Protein AF-A0A928X3G4-F1 (afdb_monomer_lite)

Organism: NCBI:txid1828722

Secondary structure (DSSP, 8-state):
----PPPP-----------PPPP---------------------S------PPSS-EEEEETTEEEEEEEETTTTEEEEEEE-SSSEEEEEEEESEEEEETTEEEEE-TT-EEEEE-SSSEEEEEEEEEEEETTEEEEEEE-TTSSSEEEEEE-SSSEEEEEEEESEEEEETTEEEEE-TT--EEE--

Sequence (188 aa):
MVISSLSKFIAASTAITVIVLPASATETIGEQLKPLVALQPVDNSNKSFWRQLPGSAIDVADGWVIGTGANPIGGGYNIYRWNGTSWQEMPGYAVRIGGTYNNPYVVNNENEIYWWDGFAWQQLPGTATDVADGWIIGTEANPIGGGYNIYRWNGTSWQETPGHAVHIGGNASNPYVVNNESEIYQAQ

Radius of gyration: 30.74 Å; chains: 1; bounding box: 71×30×95 Å

Foldseek 3Di:
DDDDDDDDDDDDDDDDDDDDDDDDDDDDDDDDPPPPPPPDPPDPDDDDDDDDDDFAAPEDEAQKGFHPDADPVQQAGWIWGHPPRDTDTDDGHADEWAAHSQWIWGAGNVQWIWIDPPPDTDTDDAGAQYDYAQKGFHPDADPVFFAGWIFGHPPRDTDTDPGHANYWYDHNQWIWGATPVRDIDIDD

pLDDT: mean 81.29, std 23.8, range [35.06, 98.75]

Structure (mmCIF, N/CA/C/O backbone):
data_AF-A0A928X3G4-F1
#
_entry.id   AF-A0A928X3G4-F1
#
loop_
_atom_site.group_PDB
_atom_site.id
_atom_site.type_symbol
_atom_site.label_atom_id
_atom_site.label_alt_id
_atom_site.label_comp_id
_atom_site.label_asym_id
_atom_site.label_entity_id
_atom_site.label_seq_id
_atom_site.pdbx_PDB_ins_code
_atom_site.Cartn_x
_atom_site.Cartn_y
_atom_site.Cartn_z
_atom_site.occupancy
_atom_site.B_iso_or_equiv
_atom_site.auth_seq_id
_atom_site.auth_comp_id
_atom_site.auth_asym_id
_atom_site.auth_atom_id
_atom_site.pdbx_PDB_model_num
ATOM 1 N N . MET A 1 1 ? 16.535 -16.029 -73.239 1.00 42.06 1 MET A N 1
ATOM 2 C CA . MET A 1 1 ? 17.118 -14.957 -72.405 1.00 42.06 1 MET A CA 1
ATOM 3 C C . MET A 1 1 ? 16.350 -13.681 -72.703 1.00 42.06 1 MET A C 1
ATOM 5 O O . MET A 1 1 ? 16.051 -13.446 -73.865 1.00 42.06 1 MET A O 1
ATOM 9 N N . VAL A 1 2 ? 16.067 -12.910 -71.653 1.00 35.06 2 VAL A N 1
ATOM 10 C CA . VAL A 1 2 ? 15.258 -11.677 -71.587 1.00 35.06 2 VAL A CA 1
ATOM 11 C C . VAL A 1 2 ? 13.741 -11.889 -71.461 1.00 35.06 2 VAL A C 1
ATOM 13 O O . VAL A 1 2 ? 13.134 -12.748 -72.089 1.00 35.06 2 VAL A O 1
ATOM 16 N N . ILE A 1 3 ? 13.206 -11.111 -70.526 1.00 38.28 3 ILE A N 1
ATOM 17 C CA . ILE A 1 3 ? 11.987 -11.192 -69.725 1.00 38.28 3 ILE A CA 1
ATOM 18 C C . ILE A 1 3 ? 11.197 -9.920 -70.057 1.00 38.28 3 ILE A C 1
ATOM 20 O O . ILE A 1 3 ? 11.827 -8.869 -70.166 1.00 38.28 3 ILE A O 1
ATOM 24 N N . SER A 1 4 ? 9.865 -9.947 -70.130 1.00 37.06 4 SER A N 1
ATOM 25 C CA . SER A 1 4 ? 9.069 -8.744 -69.840 1.00 37.06 4 SER A CA 1
ATOM 26 C C . SER A 1 4 ? 7.630 -9.085 -69.438 1.00 37.06 4 SER A C 1
ATOM 28 O O . SER A 1 4 ? 7.078 -10.126 -69.780 1.00 37.06 4 SER A O 1
ATOM 30 N N . SER A 1 5 ? 7.098 -8.220 -68.585 1.00 35.44 5 SER A N 1
ATOM 31 C CA . SER A 1 5 ? 6.056 -8.426 -67.582 1.00 35.44 5 SER A CA 1
ATOM 32 C C . SER A 1 5 ? 4.613 -8.309 -68.084 1.00 35.44 5 SER A C 1
ATOM 34 O O . SER A 1 5 ? 4.300 -7.393 -68.841 1.00 35.44 5 SER A O 1
ATOM 36 N N . LEU A 1 6 ? 3.715 -9.128 -67.527 1.00 35.88 6 LEU A N 1
ATOM 37 C CA . LEU A 1 6 ? 2.259 -8.953 -67.588 1.00 35.88 6 LEU A CA 1
ATOM 38 C C . LEU A 1 6 ? 1.750 -8.234 -66.328 1.00 35.88 6 LEU A C 1
ATOM 40 O O . LEU A 1 6 ? 1.910 -8.720 -65.207 1.00 35.88 6 LEU A O 1
ATOM 44 N N . SER A 1 7 ? 1.141 -7.067 -66.526 1.00 38.03 7 SER A N 1
ATOM 45 C CA . SER A 1 7 ? 0.453 -6.263 -65.516 1.00 38.03 7 SER A CA 1
ATOM 46 C C . SER A 1 7 ? -1.028 -6.655 -65.383 1.00 38.03 7 SER A C 1
ATOM 48 O O . SER A 1 7 ? -1.701 -7.019 -66.343 1.00 38.03 7 SER A O 1
ATOM 50 N N . LYS A 1 8 ? -1.498 -6.589 -64.133 1.00 36.78 8 LYS A N 1
ATOM 51 C CA . LYS A 1 8 ? -2.816 -6.968 -63.596 1.00 36.78 8 LYS A CA 1
ATOM 52 C C . LYS A 1 8 ? -4.007 -6.247 -64.250 1.00 36.78 8 LYS A C 1
ATOM 54 O O . LYS A 1 8 ? -3.984 -5.029 -64.371 1.00 36.78 8 LYS A O 1
ATOM 59 N N . PHE A 1 9 ? -5.108 -6.979 -64.438 1.00 36.16 9 PHE A N 1
ATOM 60 C CA . PHE A 1 9 ? -6.480 -6.464 -64.338 1.00 36.16 9 PHE A CA 1
ATOM 61 C C . PHE A 1 9 ? -7.272 -7.394 -63.406 1.00 36.16 9 PHE A C 1
ATOM 63 O O . PHE A 1 9 ? -7.440 -8.572 -63.704 1.00 36.16 9 PHE A O 1
ATOM 70 N N . ILE A 1 10 ? -7.717 -6.883 -62.254 1.00 36.09 10 ILE A N 1
ATOM 71 C CA . ILE A 1 10 ? -8.669 -7.568 -61.368 1.00 36.09 10 ILE A CA 1
ATOM 72 C C . ILE A 1 10 ? -10.038 -6.951 -61.648 1.00 36.09 10 ILE A C 1
ATOM 74 O O . ILE A 1 10 ? -10.228 -5.751 -61.458 1.00 36.09 10 ILE A O 1
ATOM 78 N N . ALA A 1 11 ? -10.971 -7.772 -62.123 1.00 35.12 11 ALA A N 1
ATOM 79 C CA . ALA A 1 11 ? -12.379 -7.429 -62.234 1.00 35.12 11 ALA A CA 1
ATOM 80 C C . ALA A 1 11 ? -13.046 -7.557 -60.856 1.00 35.12 11 ALA A C 1
ATOM 82 O O . ALA A 1 11 ? -12.888 -8.576 -60.187 1.00 35.12 11 ALA A O 1
ATOM 83 N N . ALA A 1 12 ? -13.824 -6.554 -60.454 1.00 37.41 12 ALA A N 1
ATOM 84 C CA . ALA A 1 12 ? -14.802 -6.679 -59.381 1.00 37.41 12 ALA A CA 1
ATOM 85 C C . ALA A 1 12 ? -16.172 -6.310 -59.959 1.00 37.41 12 ALA A C 1
ATOM 87 O O . ALA A 1 12 ? -16.433 -5.152 -60.275 1.00 37.41 12 ALA A O 1
ATOM 88 N N . SER A 1 13 ? -17.021 -7.319 -60.147 1.00 38.12 13 SER A N 1
ATOM 89 C CA . SER A 1 13 ? -18.435 -7.168 -60.477 1.00 38.12 13 SER A CA 1
ATOM 90 C C . SER A 1 13 ? -19.222 -8.064 -59.532 1.00 38.12 13 SER A C 1
ATOM 92 O O . SER A 1 13 ? -19.083 -9.284 -59.566 1.00 38.12 13 SER A O 1
ATOM 94 N N . THR A 1 14 ? -20.042 -7.449 -58.690 1.00 39.00 14 THR A N 1
ATOM 95 C CA . THR A 1 14 ? -21.153 -8.113 -58.005 1.00 39.00 14 THR A CA 1
ATOM 96 C C . THR A 1 14 ? -22.338 -7.172 -58.116 1.00 39.00 14 THR A C 1
ATOM 98 O O . THR A 1 14 ? -22.308 -6.048 -57.618 1.00 39.00 14 THR A O 1
ATOM 101 N N . ALA A 1 15 ? -23.330 -7.615 -58.882 1.00 40.97 15 ALA A N 1
ATOM 102 C CA . ALA A 1 15 ? -24.498 -6.851 -59.274 1.00 40.97 15 ALA A CA 1
ATOM 103 C C . ALA A 1 15 ? -25.460 -6.623 -58.100 1.00 40.97 15 ALA A C 1
ATOM 105 O O . ALA A 1 15 ? -25.738 -7.522 -57.308 1.00 40.97 15 ALA A O 1
ATOM 106 N N . ILE A 1 16 ? -26.008 -5.411 -58.049 1.00 35.50 16 ILE A N 1
ATOM 107 C CA . ILE A 1 16 ? -27.152 -5.028 -57.223 1.00 35.50 16 ILE A CA 1
ATOM 108 C C . ILE A 1 16 ? -28.406 -5.616 -57.881 1.00 35.50 16 ILE A C 1
ATOM 110 O O . ILE A 1 16 ? -28.718 -5.275 -59.019 1.00 35.50 16 ILE A O 1
ATOM 114 N N . THR A 1 17 ? -29.140 -6.478 -57.176 1.00 37.31 17 THR A N 1
ATOM 115 C CA . THR A 1 17 ? -30.493 -6.881 -57.590 1.00 37.31 17 THR A CA 1
ATOM 116 C C . THR A 1 17 ? -31.501 -6.036 -56.819 1.00 37.31 17 THR A C 1
ATOM 118 O O . THR A 1 17 ? -31.662 -6.212 -55.614 1.00 37.31 17 THR A O 1
ATOM 121 N N . VAL A 1 18 ? -32.164 -5.102 -57.504 1.00 37.94 18 VAL A N 1
ATOM 122 C CA . VAL A 1 18 ? -33.313 -4.359 -56.967 1.00 37.94 18 VAL A CA 1
ATOM 123 C C . VAL A 1 18 ? -34.579 -5.125 -57.342 1.00 37.94 18 VAL A C 1
ATOM 125 O O . VAL A 1 18 ? -34.917 -5.220 -58.520 1.00 37.94 18 VAL A O 1
ATOM 128 N N . ILE A 1 19 ? -35.280 -5.680 -56.353 1.00 41.25 19 ILE A N 1
ATOM 129 C CA . ILE A 1 19 ? -36.62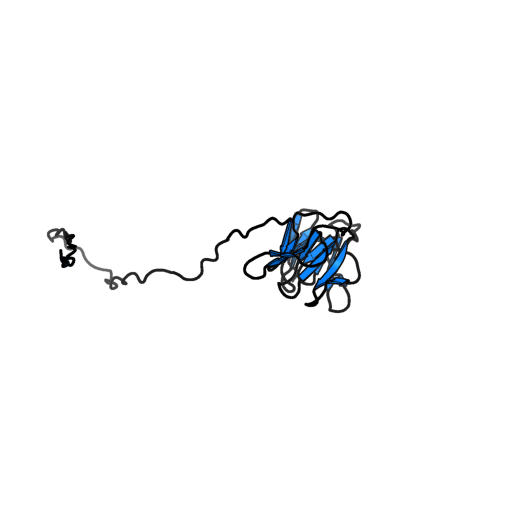2 -6.238 -56.551 1.00 41.25 19 ILE A CA 1
ATOM 130 C C . ILE A 1 19 ? -37.609 -5.066 -56.533 1.00 41.25 19 ILE A C 1
ATOM 132 O O . ILE A 1 19 ? -37.779 -4.407 -55.510 1.00 41.25 19 ILE A O 1
ATOM 136 N N . VAL A 1 20 ? -38.243 -4.796 -57.674 1.00 38.81 20 VAL A N 1
ATOM 137 C CA . VAL A 1 20 ? -39.332 -3.818 -57.804 1.00 38.81 20 VAL A CA 1
ATOM 138 C C . VAL A 1 20 ? -40.656 -4.543 -57.546 1.00 38.81 20 VAL A C 1
ATOM 140 O O . VAL A 1 20 ? -41.009 -5.453 -58.292 1.00 38.81 20 VAL A O 1
ATOM 143 N N . LEU A 1 21 ? -41.389 -4.153 -56.499 1.00 40.84 21 LEU A N 1
ATOM 144 C CA . LEU A 1 21 ? -42.769 -4.599 -56.259 1.00 40.84 21 LEU A CA 1
ATOM 145 C C . LEU A 1 21 ? -43.757 -3.605 -56.905 1.00 40.84 21 LEU A C 1
ATOM 147 O O . LEU A 1 21 ? -43.527 -2.396 -56.817 1.00 40.84 21 LEU A O 1
ATOM 151 N N . PRO A 1 22 ? -44.845 -4.065 -57.553 1.00 36.94 22 PRO A N 1
ATOM 152 C CA . PRO A 1 22 ? -45.829 -3.175 -58.163 1.00 36.94 22 PRO A CA 1
ATOM 153 C C . PRO A 1 22 ? -46.695 -2.462 -57.113 1.00 36.94 22 PRO A C 1
ATOM 155 O O . PRO A 1 22 ? -47.107 -3.038 -56.108 1.00 36.94 22 PRO A O 1
ATOM 158 N N . ALA A 1 23 ? -46.980 -1.189 -57.386 1.00 39.00 23 ALA A N 1
ATOM 159 C CA . ALA A 1 23 ? -47.765 -0.288 -56.554 1.00 39.00 23 ALA A CA 1
ATOM 160 C C . ALA A 1 23 ? -49.279 -0.517 -56.713 1.00 39.00 23 ALA A C 1
ATOM 162 O O . ALA A 1 23 ? -49.789 -0.469 -57.829 1.00 39.00 23 ALA A O 1
ATOM 163 N N . SER A 1 24 ? -50.006 -0.712 -55.606 1.00 40.22 24 SER A N 1
ATOM 164 C CA . SER A 1 24 ? -51.356 -0.151 -55.376 1.00 40.22 24 SER A CA 1
ATOM 165 C C . SER A 1 24 ? -51.952 -0.622 -54.043 1.00 40.22 24 SER A C 1
ATOM 167 O O . SER A 1 24 ? -52.516 -1.703 -53.946 1.00 40.22 24 SER A O 1
ATOM 169 N N . ALA A 1 25 ? -51.857 0.228 -53.021 1.00 40.59 25 ALA A N 1
ATOM 170 C CA . ALA A 1 25 ? -52.871 0.388 -51.977 1.00 40.59 25 ALA A CA 1
ATOM 171 C C . ALA A 1 25 ? -52.540 1.669 -51.196 1.00 40.59 25 ALA A C 1
ATOM 173 O O . ALA A 1 25 ? -51.536 1.760 -50.497 1.00 40.59 25 ALA A O 1
ATOM 174 N N . THR A 1 26 ? -53.358 2.692 -51.404 1.00 41.84 26 THR A N 1
ATOM 175 C CA . THR A 1 26 ? -53.383 3.953 -50.660 1.00 41.84 26 THR A CA 1
ATOM 176 C C . THR A 1 26 ? -54.021 3.753 -49.288 1.00 41.84 26 THR A C 1
ATOM 178 O O . THR A 1 26 ? -55.215 3.488 -49.262 1.00 41.84 26 THR A O 1
ATOM 181 N N . GLU A 1 27 ? -53.286 3.997 -48.194 1.00 43.44 27 GLU A N 1
ATOM 182 C CA . GLU A 1 27 ? -53.837 4.460 -46.903 1.00 43.44 27 GLU A CA 1
ATOM 183 C C . GLU A 1 27 ? -52.853 5.425 -46.193 1.00 43.44 27 GLU A C 1
ATOM 185 O O . GLU A 1 27 ? -51.858 5.046 -45.590 1.00 43.44 27 GLU A O 1
ATOM 190 N N . THR A 1 28 ? -53.108 6.718 -46.399 1.00 38.12 28 THR A N 1
ATOM 191 C CA . THR A 1 28 ? -53.233 7.809 -45.411 1.00 38.12 28 THR A CA 1
ATOM 192 C C . THR A 1 28 ? -52.260 7.911 -44.204 1.00 38.12 28 THR A C 1
ATOM 194 O O . THR A 1 28 ? -52.550 7.445 -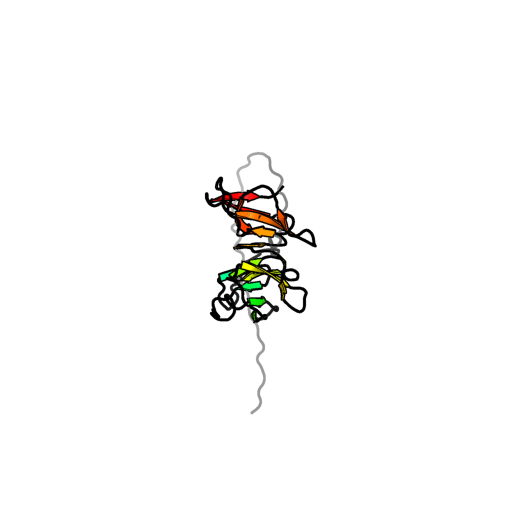43.113 1.00 38.12 28 THR A O 1
ATOM 197 N N . ILE A 1 29 ? -51.219 8.739 -44.417 1.00 40.00 29 ILE A N 1
ATOM 198 C CA . ILE A 1 29 ? -50.561 9.743 -43.535 1.00 40.00 29 ILE A CA 1
ATOM 199 C C . ILE A 1 29 ? -49.803 9.276 -42.272 1.00 40.00 29 ILE A C 1
ATOM 201 O O . ILE A 1 29 ? -50.399 8.863 -41.285 1.00 40.00 29 ILE A O 1
ATOM 205 N N . GLY A 1 30 ? -48.504 9.619 -42.230 1.00 45.44 30 GLY A N 1
ATOM 206 C CA . GLY A 1 30 ? -47.922 10.197 -41.012 1.00 45.44 30 GLY A CA 1
ATOM 207 C C . GLY A 1 30 ? -46.559 9.691 -40.555 1.00 45.44 30 GLY A C 1
ATOM 208 O O . GLY A 1 30 ? -46.453 9.310 -39.403 1.00 45.44 30 GLY A O 1
ATOM 209 N N . GLU A 1 31 ? -45.498 9.774 -41.363 1.00 43.66 31 GLU A N 1
ATOM 210 C CA . GLU A 1 31 ? -44.156 9.922 -40.780 1.00 43.66 31 GLU A CA 1
ATOM 211 C C . GLU A 1 31 ? -43.171 10.535 -41.775 1.00 43.66 31 GLU A C 1
ATOM 213 O O . GLU A 1 31 ? -43.065 10.130 -42.932 1.00 43.66 31 GLU A O 1
ATOM 218 N N . GLN A 1 32 ? -42.479 11.580 -41.325 1.00 38.78 32 GLN A N 1
ATOM 219 C CA . GLN A 1 32 ? -41.421 12.220 -42.086 1.00 38.78 32 GLN A CA 1
ATOM 220 C C . GLN A 1 32 ? -40.316 11.208 -42.384 1.00 38.78 32 GLN A C 1
ATOM 222 O O . GLN A 1 32 ? -39.726 10.642 -41.464 1.00 38.78 32 GLN A O 1
ATOM 227 N N . LEU A 1 33 ? -39.978 11.043 -43.662 1.00 42.28 33 LEU A N 1
ATOM 228 C CA . LEU A 1 33 ? -38.729 10.411 -44.063 1.00 42.28 33 LEU A CA 1
ATOM 229 C C . LEU A 1 33 ? -37.574 11.280 -43.546 1.00 42.28 33 LEU A C 1
ATOM 231 O O . LEU A 1 33 ? -37.131 12.212 -44.216 1.00 42.28 33 LEU A O 1
ATOM 235 N N . LYS A 1 34 ? -37.089 10.990 -42.333 1.00 49.25 34 LYS A N 1
ATOM 236 C CA . LYS A 1 34 ? -35.750 11.416 -41.924 1.00 49.25 34 LYS A CA 1
ATOM 237 C C . LYS A 1 34 ? -34.787 10.861 -42.977 1.00 49.25 34 LYS A C 1
ATOM 239 O O . LYS A 1 34 ? -34.878 9.667 -43.278 1.00 49.25 34 LYS A O 1
ATOM 244 N N . PRO A 1 35 ? -33.892 11.675 -43.563 1.00 41.16 35 PRO A N 1
ATOM 245 C CA . PRO A 1 35 ? -32.885 11.133 -44.456 1.00 41.16 35 PRO A CA 1
ATOM 246 C C . PRO A 1 35 ? -32.112 10.067 -43.683 1.00 41.16 35 PRO A C 1
ATOM 248 O O . PRO A 1 35 ? -31.721 10.293 -42.534 1.00 41.16 35 PRO A O 1
ATOM 251 N N . LEU A 1 36 ? -31.965 8.897 -44.307 1.00 42.19 36 LEU A N 1
ATOM 252 C CA . LEU A 1 36 ? -31.156 7.792 -43.819 1.00 42.19 36 LEU A CA 1
ATOM 253 C C . LEU A 1 36 ? -29.788 8.371 -43.460 1.00 42.19 36 LEU A C 1
ATOM 255 O O . LEU A 1 36 ? -29.011 8.733 -44.344 1.00 42.19 36 LEU A O 1
ATOM 259 N N . VAL A 1 37 ? -29.538 8.531 -42.160 1.00 44.03 37 VAL A N 1
ATOM 260 C CA . VAL A 1 37 ? -28.216 8.851 -41.638 1.00 44.03 37 VAL A CA 1
ATOM 261 C C . VAL A 1 37 ? -27.311 7.787 -42.234 1.00 44.03 37 VAL A C 1
ATOM 263 O O . VAL A 1 37 ? -27.474 6.603 -41.936 1.00 44.03 37 VAL A O 1
ATOM 266 N N . ALA A 1 38 ? -26.414 8.189 -43.137 1.00 43.66 38 ALA A N 1
ATOM 267 C CA . ALA A 1 38 ? -25.278 7.360 -43.488 1.00 43.66 38 ALA A CA 1
ATOM 268 C C . ALA A 1 38 ? -24.681 6.949 -42.148 1.00 43.66 38 ALA A C 1
ATOM 270 O O . ALA A 1 38 ? -24.315 7.838 -41.378 1.00 43.66 38 ALA A O 1
ATOM 271 N N . LEU A 1 39 ? -24.717 5.649 -41.834 1.00 35.84 39 LEU A N 1
ATOM 272 C CA . LEU A 1 39 ? -24.144 5.101 -40.616 1.00 35.84 39 LEU A CA 1
ATOM 273 C C . LEU A 1 39 ? -22.702 5.600 -40.571 1.00 35.84 39 LEU A C 1
ATOM 275 O O . LEU A 1 39 ? -21.822 5.059 -41.239 1.00 35.84 39 LEU A O 1
ATOM 279 N N . GLN A 1 40 ? -22.479 6.695 -39.845 1.00 41.78 40 GLN A N 1
ATOM 280 C CA . GLN A 1 40 ? -21.145 7.083 -39.451 1.00 41.78 40 GLN A CA 1
ATOM 281 C C . GLN A 1 40 ? -20.603 5.860 -38.714 1.00 41.78 40 GLN A C 1
ATOM 283 O O . GLN A 1 40 ? -21.371 5.250 -37.964 1.00 41.78 40 GLN A O 1
ATOM 288 N N . PRO A 1 41 ? -19.352 5.436 -38.957 1.00 46.59 41 PRO A N 1
ATOM 289 C CA . PRO A 1 41 ? -18.789 4.317 -38.220 1.00 46.59 41 PRO A CA 1
ATOM 290 C C . PRO A 1 41 ? -18.970 4.598 -36.724 1.00 46.59 41 PRO A C 1
ATOM 292 O O . PRO A 1 41 ? -18.402 5.547 -36.183 1.00 46.59 41 PRO A O 1
ATOM 295 N N . VAL A 1 42 ? -19.860 3.822 -36.102 1.00 52.31 42 VAL A N 1
ATOM 296 C CA . VAL A 1 42 ? -20.183 3.914 -34.684 1.00 52.31 42 VAL A CA 1
ATOM 297 C C . VAL A 1 42 ? -18.964 3.404 -33.925 1.00 52.31 42 VAL A C 1
ATOM 299 O O . VAL A 1 42 ? -18.651 2.221 -33.971 1.00 52.31 42 VAL A O 1
ATOM 302 N N . ASP A 1 43 ? -18.313 4.358 -33.264 1.00 55.38 43 ASP A N 1
ATOM 303 C CA . ASP A 1 43 ? -17.466 4.236 -32.078 1.00 55.38 43 ASP A CA 1
ATOM 304 C C . ASP A 1 43 ? -16.195 3.363 -32.157 1.00 55.38 43 ASP A C 1
ATOM 306 O O . ASP A 1 43 ? -16.209 2.155 -31.926 1.00 55.38 43 ASP A O 1
ATOM 310 N N . ASN A 1 44 ? -15.057 4.040 -32.355 1.00 59.28 44 ASN A N 1
ATOM 311 C CA . ASN A 1 44 ? -13.710 3.496 -32.154 1.00 59.28 44 ASN A CA 1
ATOM 312 C C . ASN A 1 44 ? -12.955 4.182 -30.992 1.00 59.28 44 ASN A C 1
ATOM 314 O O . ASN A 1 44 ? -11.726 4.239 -31.018 1.00 59.28 44 ASN A O 1
ATOM 318 N N . SER A 1 45 ? -13.627 4.724 -29.972 1.00 65.19 45 SER A N 1
ATOM 319 C CA . SER A 1 45 ? -12.944 5.444 -28.886 1.00 65.19 45 SER A CA 1
ATOM 320 C C . SER A 1 45 ? -13.393 4.983 -27.502 1.00 65.19 45 SER A C 1
ATOM 322 O O . SER A 1 45 ? -14.524 5.217 -27.101 1.00 65.19 45 SER A O 1
ATOM 324 N N . ASN A 1 46 ? -12.434 4.441 -26.741 1.00 60.34 46 ASN A N 1
ATOM 325 C CA . ASN A 1 46 ? -12.474 4.223 -25.284 1.00 60.34 46 ASN A CA 1
ATOM 326 C C . ASN A 1 46 ? -12.995 2.875 -24.773 1.00 60.34 46 ASN A C 1
ATOM 328 O O . ASN A 1 46 ? -13.678 2.813 -23.752 1.00 60.34 46 ASN A O 1
ATOM 332 N N . LYS A 1 47 ? -12.578 1.763 -25.383 1.00 61.03 47 LYS A N 1
ATOM 333 C CA . LYS A 1 47 ? -12.616 0.479 -24.669 1.00 61.03 47 LYS A CA 1
ATOM 334 C C . LYS A 1 47 ? -11.322 0.280 -23.891 1.00 61.03 47 LYS A C 1
ATOM 336 O O . LYS A 1 47 ? -10.314 -0.133 -24.456 1.00 61.03 47 LYS A O 1
ATOM 341 N N . SER A 1 48 ? -11.366 0.556 -22.591 1.00 77.88 48 SER A N 1
ATOM 342 C CA . SER A 1 48 ? -10.380 0.027 -21.648 1.00 77.88 48 SER A CA 1
ATOM 343 C C . SER A 1 48 ? -10.559 -1.488 -21.586 1.00 77.88 48 SER A C 1
ATOM 345 O O . SER A 1 48 ? -11.632 -1.974 -21.231 1.00 77.88 48 SER A O 1
ATOM 347 N N . PHE A 1 49 ? -9.533 -2.239 -21.972 1.00 84.75 49 PHE A N 1
ATOM 348 C CA . PHE A 1 49 ? -9.521 -3.693 -21.866 1.00 84.75 49 PHE A CA 1
ATOM 349 C C . PHE A 1 49 ? -8.340 -4.137 -21.012 1.00 84.75 49 PHE A C 1
ATOM 351 O O . PHE A 1 49 ? -7.277 -3.515 -21.010 1.00 84.75 49 PHE A O 1
ATOM 358 N N . TRP A 1 50 ? -8.532 -5.238 -20.292 1.00 91.38 50 TRP A N 1
ATOM 359 C CA . TRP A 1 50 ? -7.461 -5.869 -19.539 1.00 91.38 50 TRP A CA 1
ATOM 360 C C . TRP A 1 50 ? -6.475 -6.530 -20.499 1.00 91.38 50 TRP A C 1
ATOM 362 O O . TRP A 1 50 ? -6.863 -7.304 -21.375 1.00 91.38 50 TRP A O 1
ATOM 372 N N . ARG A 1 51 ? -5.187 -6.244 -20.313 1.00 91.88 51 ARG A N 1
ATOM 373 C CA . ARG A 1 51 ? -4.087 -6.940 -20.983 1.00 91.88 51 ARG A CA 1
ATOM 374 C C . ARG A 1 51 ? -3.268 -7.666 -19.928 1.00 91.88 51 ARG A C 1
ATOM 376 O O . ARG A 1 51 ? -2.792 -7.032 -18.992 1.00 91.88 51 ARG A O 1
ATOM 383 N N . GLN A 1 52 ? -3.054 -8.965 -20.112 1.00 94.75 52 GLN A N 1
ATOM 384 C CA . GLN A 1 52 ? -2.137 -9.721 -19.266 1.00 94.75 52 GLN A CA 1
ATOM 385 C C . GLN A 1 52 ? -0.704 -9.196 -19.443 1.00 94.75 52 GLN A C 1
ATOM 387 O O . GLN A 1 52 ? -0.207 -9.094 -20.566 1.00 94.75 52 GLN A O 1
ATOM 392 N N . LEU A 1 53 ? -0.050 -8.858 -18.334 1.00 96.50 53 LEU A N 1
ATOM 393 C CA . LEU A 1 53 ? 1.384 -8.578 -18.284 1.00 96.50 53 LEU A CA 1
ATOM 394 C C . LEU A 1 53 ? 2.133 -9.850 -17.849 1.00 96.50 53 LEU A C 1
ATOM 396 O O . LEU A 1 53 ? 1.538 -10.699 -17.181 1.00 96.50 53 LEU A O 1
ATOM 400 N N . PRO A 1 54 ? 3.412 -10.026 -18.229 1.00 96.94 54 PRO A N 1
ATOM 401 C CA . PRO A 1 54 ? 4.202 -11.169 -17.775 1.00 96.94 54 PRO A CA 1
ATOM 402 C C . PRO A 1 54 ? 4.406 -11.136 -16.254 1.00 96.94 54 PRO A C 1
ATOM 404 O O . PRO A 1 54 ? 4.432 -10.062 -15.660 1.00 96.94 54 PRO A O 1
ATOM 407 N N . GLY A 1 55 ? 4.620 -12.302 -15.641 1.00 95.75 55 GLY A N 1
ATOM 408 C CA . GLY A 1 55 ? 4.953 -12.429 -14.218 1.00 95.75 55 GLY A CA 1
ATOM 409 C C . GLY A 1 55 ? 3.807 -12.938 -13.343 1.00 95.75 55 GLY A C 1
ATOM 410 O O . GLY A 1 55 ? 2.783 -13.422 -13.824 1.00 95.75 55 GLY A O 1
ATOM 411 N N . SER A 1 56 ? 4.023 -12.889 -12.032 1.00 95.81 56 SER A N 1
ATOM 412 C CA . SER A 1 56 ? 3.065 -13.290 -10.999 1.00 95.81 56 SER A CA 1
ATOM 413 C C . SER A 1 56 ? 3.296 -12.436 -9.759 1.00 95.81 56 SER A C 1
ATOM 415 O O . SER A 1 56 ? 4.440 -12.109 -9.439 1.00 95.81 56 SER A O 1
ATOM 417 N N . ALA A 1 57 ? 2.216 -12.070 -9.081 1.00 97.31 57 ALA A N 1
ATOM 418 C CA . ALA A 1 57 ? 2.238 -11.183 -7.930 1.00 97.31 57 ALA A CA 1
ATOM 419 C C . ALA A 1 57 ? 1.190 -11.624 -6.909 1.00 97.31 57 ALA A C 1
ATOM 421 O O . ALA A 1 57 ? 0.180 -12.224 -7.282 1.00 97.31 57 ALA A O 1
ATOM 422 N N . ILE A 1 58 ? 1.448 -11.323 -5.640 1.00 96.19 58 ILE A N 1
ATOM 423 C CA . ILE A 1 58 ? 0.506 -11.543 -4.538 1.00 96.19 58 ILE A CA 1
ATOM 424 C C . ILE A 1 58 ? -0.266 -10.275 -4.172 1.00 96.19 58 ILE A C 1
ATOM 426 O O . ILE A 1 58 ? -1.298 -10.373 -3.518 1.00 96.19 58 ILE A O 1
ATOM 430 N N . ASP A 1 59 ? 0.237 -9.110 -4.586 1.00 98.00 59 ASP A N 1
ATOM 431 C CA . ASP A 1 59 ? -0.373 -7.812 -4.317 1.00 98.00 59 ASP A CA 1
ATOM 432 C C . ASP A 1 59 ? 0.024 -6.781 -5.387 1.00 98.00 59 ASP A C 1
ATOM 434 O O . ASP A 1 59 ? 1.048 -6.945 -6.065 1.00 98.00 59 ASP A O 1
ATOM 438 N N . VAL A 1 60 ? -0.789 -5.739 -5.570 1.00 98.12 60 VAL A N 1
ATOM 439 C CA . VAL A 1 60 ? -0.657 -4.762 -6.659 1.00 98.12 60 VAL A CA 1
ATOM 440 C C . VAL A 1 60 ? -1.112 -3.358 -6.255 1.00 98.12 60 VAL A C 1
ATOM 442 O O . VAL A 1 60 ? -2.181 -3.168 -5.687 1.00 98.12 60 VAL A O 1
ATOM 445 N N . ALA A 1 61 ? -0.328 -2.363 -6.668 1.00 97.94 61 ALA A N 1
ATOM 446 C CA . ALA A 1 61 ? -0.676 -0.945 -6.649 1.00 97.94 61 ALA A CA 1
ATOM 447 C C . ALA A 1 61 ? -0.474 -0.332 -8.050 1.00 97.94 61 ALA A C 1
ATOM 449 O O . ALA A 1 61 ? -0.262 -1.042 -9.038 1.00 97.94 61 ALA A O 1
ATOM 450 N N . ASP A 1 62 ? -0.542 0.994 -8.168 1.00 97.31 62 ASP A N 1
ATOM 451 C CA . ASP A 1 62 ? -0.406 1.701 -9.446 1.00 97.31 62 ASP A CA 1
ATOM 452 C C . ASP A 1 62 ? 0.992 1.519 -10.070 1.00 97.31 62 ASP A C 1
ATOM 454 O O . ASP A 1 62 ? 1.938 2.233 -9.752 1.00 97.31 62 ASP A O 1
ATOM 458 N N . GLY A 1 63 ? 1.136 0.520 -10.948 1.00 97.69 63 GLY A N 1
ATOM 459 C CA . GLY A 1 63 ? 2.393 0.175 -11.620 1.00 97.69 63 GLY A CA 1
ATOM 460 C C . GLY A 1 63 ? 3.454 -0.456 -10.712 1.00 97.69 63 GLY A C 1
ATOM 461 O O . GLY A 1 63 ? 4.617 -0.536 -11.112 1.00 97.69 63 GLY A O 1
ATOM 462 N N . TRP A 1 64 ? 3.062 -0.941 -9.533 1.00 98.62 64 TRP A N 1
ATOM 463 C CA . TRP A 1 64 ? 3.920 -1.677 -8.605 1.00 98.62 64 TRP A CA 1
ATOM 464 C C . TRP A 1 64 ? 3.275 -2.994 -8.183 1.00 98.62 64 TRP A C 1
ATOM 466 O O . TRP A 1 64 ? 2.052 -3.089 -8.117 1.00 98.62 64 TRP A O 1
ATOM 476 N N . VAL A 1 65 ? 4.089 -4.003 -7.882 1.00 98.62 65 VAL A N 1
ATOM 477 C CA . VAL A 1 65 ? 3.617 -5.312 -7.416 1.00 98.62 65 VAL A CA 1
ATOM 478 C C . VAL A 1 65 ? 4.542 -5.911 -6.364 1.00 98.62 65 VAL A C 1
ATOM 480 O O . VAL A 1 65 ? 5.755 -5.685 -6.383 1.00 98.62 65 VAL A O 1
ATOM 483 N N . ILE A 1 66 ? 3.967 -6.740 -5.497 1.00 98.12 66 ILE A N 1
ATOM 484 C CA . ILE A 1 66 ? 4.710 -7.666 -4.641 1.00 98.12 66 ILE A CA 1
ATOM 485 C C . ILE A 1 66 ? 4.751 -9.023 -5.338 1.00 98.12 66 ILE A C 1
ATOM 487 O O . ILE A 1 66 ? 3.708 -9.602 -5.644 1.00 98.12 66 ILE A O 1
ATOM 491 N N . GLY A 1 67 ? 5.952 -9.518 -5.635 1.00 96.62 67 GLY A N 1
ATOM 492 C CA . GLY A 1 67 ? 6.150 -10.773 -6.356 1.00 96.62 67 GLY A CA 1
ATOM 493 C C . GLY A 1 67 ? 5.803 -12.015 -5.532 1.00 96.62 67 GLY A C 1
ATOM 494 O O . GLY A 1 67 ? 5.393 -11.946 -4.380 1.00 96.62 67 GLY A O 1
ATOM 495 N N . THR A 1 68 ? 6.006 -13.190 -6.127 1.00 94.19 68 THR A N 1
ATOM 496 C CA . THR A 1 68 ? 5.837 -14.489 -5.445 1.00 94.19 68 THR A CA 1
ATOM 497 C C . THR A 1 68 ? 7.160 -15.093 -4.961 1.00 94.19 68 THR A C 1
ATOM 499 O O . THR A 1 68 ? 7.158 -16.126 -4.295 1.00 94.19 68 THR A O 1
ATOM 502 N N . GLY A 1 69 ? 8.301 -14.488 -5.316 1.00 85.19 69 GLY A N 1
ATOM 503 C CA . GLY A 1 69 ? 9.625 -14.897 -4.846 1.00 85.19 69 GLY A CA 1
ATOM 504 C C . GLY A 1 69 ? 9.824 -14.471 -3.395 1.00 85.19 69 GLY A C 1
ATOM 505 O O . GLY A 1 69 ? 9.858 -13.279 -3.109 1.00 85.19 69 GLY A O 1
ATOM 506 N N . ALA A 1 70 ? 9.892 -15.436 -2.479 1.00 74.81 70 ALA A N 1
ATOM 507 C CA . ALA A 1 70 ? 10.111 -15.165 -1.062 1.00 74.81 70 ALA A CA 1
ATOM 508 C C . ALA A 1 70 ? 11.611 -15.073 -0.760 1.00 74.81 70 ALA A C 1
ATOM 510 O O . ALA A 1 70 ? 12.381 -15.935 -1.192 1.00 74.81 70 ALA A O 1
ATOM 511 N N . ASN A 1 71 ? 12.012 -14.093 0.052 1.00 72.69 71 ASN A N 1
ATOM 512 C CA . ASN A 1 71 ? 13.319 -14.099 0.700 1.00 72.69 71 ASN A CA 1
ATOM 513 C C . ASN A 1 71 ? 13.127 -14.174 2.223 1.00 72.69 71 ASN A C 1
ATOM 515 O O . ASN A 1 71 ? 12.778 -13.166 2.842 1.00 72.69 71 ASN A O 1
ATOM 519 N N . PRO A 1 72 ? 13.380 -15.335 2.854 1.00 60.41 72 PRO A N 1
ATOM 520 C CA . PRO A 1 72 ? 13.158 -15.508 4.287 1.00 60.41 72 PRO A CA 1
ATOM 521 C C . PRO A 1 72 ? 14.058 -14.622 5.163 1.00 60.41 72 PRO A C 1
ATOM 523 O O . PRO A 1 72 ? 13.728 -14.406 6.320 1.00 60.41 72 PRO A O 1
ATOM 526 N N . ILE A 1 73 ? 15.170 -14.100 4.630 1.00 65.88 73 ILE A N 1
ATOM 527 C CA . ILE A 1 73 ? 16.082 -13.190 5.348 1.00 65.88 73 ILE A CA 1
ATOM 528 C C . ILE A 1 73 ? 15.649 -11.722 5.180 1.00 65.88 73 ILE A C 1
ATOM 530 O O . ILE A 1 73 ? 16.002 -10.878 5.993 1.00 65.88 73 ILE A O 1
ATOM 534 N N . GLY A 1 74 ? 14.905 -11.408 4.116 1.00 65.75 74 GLY A N 1
ATOM 535 C CA . GLY A 1 74 ? 14.628 -10.035 3.688 1.00 65.75 74 GLY A CA 1
ATOM 536 C C . GLY A 1 74 ? 13.338 -9.418 4.223 1.00 65.75 74 GLY A C 1
ATOM 537 O O . GLY A 1 74 ? 13.122 -8.229 4.029 1.00 65.75 74 GLY A O 1
ATOM 538 N N . GLY A 1 75 ? 12.480 -10.203 4.870 1.00 71.94 75 GLY A N 1
ATOM 539 C CA . GLY A 1 75 ? 11.243 -9.688 5.453 1.00 71.94 75 GLY A CA 1
ATOM 540 C C . GLY A 1 75 ? 10.015 -9.703 4.523 1.00 71.94 75 GLY A C 1
ATOM 541 O O . GLY A 1 75 ? 9.095 -8.900 4.672 1.00 71.94 75 GLY A O 1
ATOM 542 N N . GLY A 1 76 ? 9.963 -10.610 3.539 1.00 91.25 76 GLY A N 1
ATOM 543 C CA . GLY A 1 76 ? 8.788 -10.771 2.672 1.00 91.25 76 GLY A CA 1
ATOM 544 C C . GLY A 1 76 ? 9.126 -11.289 1.277 1.00 91.25 76 GLY A C 1
ATOM 545 O O . GLY A 1 76 ? 9.901 -12.237 1.118 1.00 91.25 76 GLY A O 1
ATOM 546 N N . TYR A 1 77 ? 8.534 -10.654 0.266 1.00 96.00 77 TYR A N 1
ATOM 547 C CA . TYR A 1 77 ? 8.710 -10.973 -1.150 1.00 96.00 77 TYR A CA 1
ATOM 548 C C . TYR A 1 77 ? 9.326 -9.794 -1.911 1.00 96.00 77 TYR A C 1
ATOM 550 O O . TYR A 1 77 ? 9.205 -8.647 -1.479 1.00 96.00 77 TYR A O 1
ATOM 558 N N . ASN A 1 78 ? 9.988 -10.067 -3.040 1.00 96.00 78 ASN A N 1
ATOM 559 C CA . ASN A 1 78 ? 10.593 -9.025 -3.879 1.00 96.00 78 ASN A CA 1
ATOM 560 C C . ASN A 1 78 ? 9.543 -8.006 -4.362 1.00 96.00 78 ASN A C 1
ATOM 562 O O . ASN A 1 78 ? 8.415 -8.370 -4.709 1.00 96.00 78 ASN A O 1
ATOM 566 N N . ILE A 1 79 ? 9.943 -6.737 -4.436 1.00 97.81 79 ILE A N 1
ATOM 567 C CA . ILE A 1 79 ? 9.110 -5.635 -4.926 1.00 97.81 79 ILE A CA 1
ATOM 568 C C . ILE A 1 79 ? 9.475 -5.351 -6.384 1.00 97.81 79 ILE A C 1
ATOM 570 O O . ILE A 1 79 ? 10.654 -5.284 -6.728 1.00 97.81 79 ILE A O 1
ATOM 574 N N . TYR A 1 80 ? 8.481 -5.138 -7.248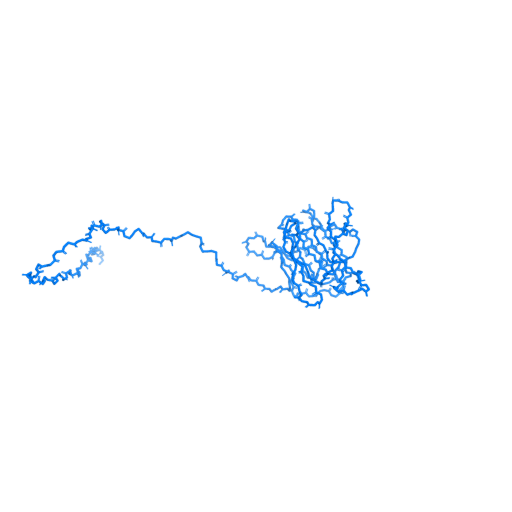 1.00 98.44 80 TYR A N 1
ATOM 575 C CA . TYR A 1 80 ? 8.717 -4.784 -8.648 1.00 98.44 80 TYR A CA 1
ATOM 576 C C . TYR A 1 80 ? 7.924 -3.551 -9.077 1.00 98.44 80 TYR A C 1
ATOM 578 O O . TYR A 1 80 ? 6.792 -3.340 -8.647 1.00 98.44 80 TYR A O 1
ATOM 586 N N . ARG A 1 81 ? 8.503 -2.771 -9.995 1.00 98.62 81 ARG A N 1
ATOM 587 C CA . ARG A 1 81 ? 7.872 -1.614 -10.644 1.00 98.62 81 ARG A CA 1
ATOM 588 C C . ARG A 1 81 ? 7.814 -1.814 -12.153 1.00 98.62 81 ARG A C 1
ATOM 590 O O . ARG A 1 81 ? 8.789 -2.244 -12.767 1.00 98.62 81 ARG A O 1
ATOM 597 N N . TRP A 1 82 ? 6.687 -1.491 -12.775 1.00 98.50 82 TRP A N 1
ATOM 598 C CA . TRP A 1 82 ? 6.546 -1.540 -14.227 1.00 98.50 82 TRP A CA 1
ATOM 599 C C . TRP A 1 82 ? 7.250 -0.348 -14.876 1.00 98.50 82 TRP A C 1
ATOM 601 O O . TRP A 1 82 ? 6.885 0.793 -14.624 1.00 98.50 82 TRP A O 1
ATOM 611 N N . ASN A 1 83 ? 8.216 -0.591 -15.762 1.00 96.94 83 ASN A N 1
ATOM 612 C CA . ASN A 1 83 ? 8.952 0.479 -16.455 1.00 96.94 83 ASN A CA 1
ATOM 613 C C . ASN A 1 83 ? 8.378 0.833 -17.847 1.00 96.94 83 ASN A C 1
ATOM 615 O O . ASN A 1 83 ? 8.981 1.604 -18.591 1.00 96.94 83 ASN A O 1
ATOM 619 N N . GLY A 1 84 ? 7.240 0.242 -18.227 1.00 96.25 84 GLY A N 1
ATOM 620 C CA . GLY A 1 84 ? 6.643 0.366 -19.562 1.00 96.25 84 GLY A CA 1
ATOM 621 C C . GLY A 1 84 ? 6.802 -0.883 -20.433 1.00 96.25 84 GLY A C 1
ATOM 622 O O . GLY A 1 84 ? 5.946 -1.131 -21.285 1.00 96.25 84 GLY A O 1
ATOM 623 N N . THR A 1 85 ? 7.839 -1.693 -20.200 1.00 96.62 85 THR A N 1
ATOM 624 C CA . THR A 1 85 ? 8.152 -2.893 -20.999 1.00 96.62 85 THR A CA 1
ATOM 625 C C . THR A 1 85 ? 8.331 -4.160 -20.165 1.00 96.62 85 THR A C 1
ATOM 627 O O . THR A 1 85 ? 7.976 -5.243 -20.632 1.00 96.62 85 THR A O 1
ATOM 630 N N . SER A 1 86 ? 8.845 -4.046 -18.942 1.00 97.88 86 SER A N 1
ATOM 631 C CA . SER A 1 86 ? 9.081 -5.159 -18.026 1.00 97.88 86 SER A CA 1
ATOM 632 C C . SER A 1 86 ? 8.899 -4.746 -16.564 1.00 97.88 86 SER A C 1
ATOM 634 O O . SER A 1 86 ? 8.961 -3.567 -16.210 1.00 97.88 86 SER A O 1
ATOM 636 N N . TRP A 1 87 ? 8.738 -5.742 -15.695 1.00 98.31 87 TRP A N 1
ATOM 637 C CA . TRP A 1 87 ? 8.855 -5.562 -14.251 1.00 98.31 87 TRP A CA 1
ATOM 638 C C . TRP A 1 87 ? 10.328 -5.414 -13.877 1.00 98.31 87 TRP A C 1
ATOM 640 O O . TRP A 1 87 ? 11.122 -6.329 -14.087 1.00 98.31 87 TRP A O 1
ATOM 650 N N . GLN A 1 88 ? 10.697 -4.246 -13.368 1.00 98.00 88 GLN A N 1
ATOM 651 C CA . GLN A 1 88 ? 12.012 -3.979 -12.805 1.00 98.00 88 GLN A CA 1
ATOM 652 C C . GLN A 1 88 ? 11.987 -4.317 -11.318 1.00 98.00 88 GLN A C 1
ATOM 654 O O . GLN A 1 88 ? 11.112 -3.837 -10.600 1.00 98.00 88 GLN A O 1
ATOM 659 N N . GLU A 1 89 ? 12.941 -5.125 -10.862 1.00 97.06 89 GLU A N 1
ATOM 660 C CA . GLU A 1 89 ? 13.111 -5.385 -9.435 1.00 97.06 89 GLU A CA 1
ATOM 661 C C . GLU A 1 89 ? 13.574 -4.118 -8.719 1.00 97.06 89 GLU A C 1
ATOM 663 O O . GLU A 1 89 ? 14.496 -3.428 -9.166 1.00 97.06 89 GLU A O 1
ATOM 668 N N . MET A 1 90 ? 12.907 -3.820 -7.615 1.00 97.56 90 MET A N 1
ATOM 669 C CA . MET A 1 90 ? 13.172 -2.683 -6.751 1.00 97.56 90 MET A CA 1
ATOM 670 C C . MET A 1 90 ? 13.792 -3.200 -5.449 1.00 97.56 90 MET A C 1
ATOM 672 O O . MET A 1 90 ? 13.505 -4.327 -5.046 1.00 97.56 90 MET A O 1
ATOM 676 N N . PRO A 1 91 ? 14.661 -2.419 -4.785 1.00 95.69 91 PRO A N 1
ATOM 677 C CA . PRO A 1 91 ? 15.291 -2.864 -3.547 1.00 95.69 91 PRO A CA 1
ATOM 678 C C . PRO A 1 91 ? 14.245 -3.123 -2.456 1.00 95.69 91 PRO A C 1
ATOM 680 O O . PRO A 1 91 ? 13.186 -2.503 -2.454 1.00 95.69 91 PRO A O 1
ATOM 683 N N . GLY A 1 92 ? 14.579 -3.982 -1.493 1.00 94.81 92 GLY A N 1
ATOM 684 C CA . GLY A 1 92 ? 13.724 -4.284 -0.343 1.00 94.81 92 GLY A CA 1
ATOM 685 C C . GLY A 1 92 ? 12.721 -5.414 -0.582 1.00 94.81 92 GLY A C 1
ATOM 686 O O . GLY A 1 92 ? 12.671 -6.020 -1.653 1.00 94.81 92 GLY A O 1
ATOM 687 N N . TYR A 1 93 ? 11.942 -5.706 0.459 1.00 96.19 93 TYR A N 1
ATOM 688 C CA . TYR A 1 93 ? 10.951 -6.777 0.470 1.00 96.19 93 TYR A CA 1
ATOM 689 C C . TYR A 1 93 ? 9.703 -6.322 1.216 1.00 96.19 93 TYR A C 1
ATOM 691 O O . TYR A 1 93 ? 9.791 -5.552 2.171 1.00 96.19 93 TYR A O 1
ATOM 699 N N . ALA A 1 94 ? 8.547 -6.807 0.780 1.00 97.19 94 ALA A N 1
ATOM 700 C CA . ALA A 1 94 ? 7.273 -6.448 1.380 1.00 97.19 94 ALA A CA 1
ATOM 701 C C . ALA A 1 94 ? 6.235 -7.567 1.239 1.00 97.19 94 ALA A C 1
ATOM 703 O O . ALA A 1 94 ? 6.457 -8.576 0.565 1.00 97.19 94 ALA A O 1
ATOM 704 N N . VAL A 1 95 ? 5.102 -7.389 1.915 1.00 97.31 95 VAL A N 1
ATOM 705 C CA . VAL A 1 95 ? 3.927 -8.270 1.863 1.00 97.31 95 VAL A CA 1
ATOM 706 C C . VAL A 1 95 ? 2.640 -7.524 1.504 1.00 97.31 95 VAL A C 1
ATOM 708 O O . VAL A 1 95 ? 1.665 -8.178 1.131 1.00 97.31 95 VAL A O 1
ATOM 711 N N . ARG A 1 96 ? 2.633 -6.187 1.600 1.00 98.50 96 ARG A N 1
ATOM 712 C CA . ARG A 1 96 ? 1.550 -5.313 1.125 1.00 98.50 96 ARG A CA 1
ATOM 713 C C . ARG A 1 96 ? 2.094 -4.105 0.383 1.00 98.50 96 ARG A C 1
ATOM 715 O O . ARG A 1 96 ? 3.174 -3.618 0.732 1.00 98.50 96 ARG A O 1
ATOM 722 N N . ILE A 1 97 ? 1.342 -3.616 -0.599 1.00 98.69 97 ILE A N 1
ATOM 723 C CA . ILE A 1 97 ? 1.677 -2.410 -1.355 1.00 98.69 97 ILE A CA 1
ATOM 724 C C . ILE A 1 97 ? 0.443 -1.571 -1.686 1.00 98.69 97 ILE A C 1
ATOM 726 O O . ILE A 1 97 ? -0.594 -2.082 -2.087 1.00 98.69 97 ILE A O 1
ATOM 730 N N . GLY A 1 98 ? 0.594 -0.254 -1.588 1.00 98.56 98 GLY A N 1
ATOM 731 C CA . GLY A 1 98 ? -0.444 0.713 -1.920 1.00 98.56 98 GLY A CA 1
ATOM 732 C C . GLY A 1 98 ? 0.150 2.021 -2.430 1.00 98.56 98 GLY A C 1
ATOM 733 O O . GLY A 1 98 ? 1.367 2.177 -2.519 1.00 98.56 98 GLY A O 1
ATOM 734 N N . GLY A 1 99 ? -0.709 2.983 -2.761 1.00 98.06 99 GLY A N 1
ATOM 735 C CA . GLY A 1 99 ? -0.278 4.290 -3.258 1.00 98.06 99 GLY A CA 1
ATOM 736 C C . GLY A 1 99 ? -0.238 4.405 -4.777 1.00 98.06 99 GLY A C 1
ATOM 737 O O . GLY A 1 99 ? -0.761 3.569 -5.518 1.00 98.06 99 GLY A O 1
ATOM 738 N N . THR A 1 100 ? 0.355 5.503 -5.235 1.00 98.12 100 THR A N 1
ATOM 739 C CA . THR A 1 100 ? 0.453 5.835 -6.663 1.00 98.12 100 THR A CA 1
ATOM 740 C C . THR A 1 100 ? 1.796 5.405 -7.243 1.00 98.12 100 THR A C 1
ATOM 742 O O . THR A 1 100 ? 2.746 5.139 -6.504 1.00 98.12 100 THR A O 1
ATOM 745 N N . TYR A 1 101 ? 1.934 5.440 -8.571 1.00 97.94 101 TYR A N 1
ATOM 746 C CA . TYR A 1 101 ? 3.191 5.099 -9.238 1.00 97.94 101 TYR A CA 1
ATOM 747 C C . TYR A 1 101 ? 4.406 5.884 -8.723 1.00 97.94 101 TYR A C 1
ATOM 749 O O . TYR A 1 101 ? 5.519 5.351 -8.710 1.00 97.94 101 TYR A O 1
ATOM 757 N N . ASN A 1 102 ? 4.213 7.141 -8.310 1.00 97.06 102 ASN A N 1
ATOM 758 C CA . ASN A 1 102 ? 5.277 8.017 -7.808 1.00 97.06 102 ASN A CA 1
ATOM 759 C C . ASN A 1 102 ? 5.308 8.139 -6.283 1.00 97.06 102 ASN A C 1
ATOM 761 O O . ASN A 1 102 ? 6.259 8.704 -5.755 1.00 97.06 102 ASN A O 1
ATOM 765 N N . ASN A 1 103 ? 4.283 7.642 -5.595 1.00 96.62 103 ASN A N 1
ATOM 766 C CA . ASN A 1 103 ? 4.138 7.743 -4.149 1.00 96.62 103 ASN A CA 1
ATOM 767 C C . ASN A 1 103 ? 3.655 6.404 -3.558 1.00 96.62 103 ASN A C 1
ATOM 769 O O . ASN A 1 103 ? 2.563 6.363 -2.985 1.00 96.62 103 ASN A O 1
ATOM 773 N N . PRO A 1 104 ? 4.387 5.291 -3.760 1.00 98.44 104 PRO A N 1
ATOM 774 C CA . PRO A 1 104 ? 4.002 4.006 -3.205 1.00 98.44 104 PRO A CA 1
ATOM 775 C C . PRO A 1 104 ? 4.400 3.894 -1.731 1.00 98.44 104 PRO A C 1
ATOM 777 O O . PRO A 1 104 ? 5.404 4.457 -1.278 1.00 98.44 104 PRO A O 1
ATOM 780 N N . TYR A 1 105 ? 3.629 3.091 -1.013 1.00 98.69 105 TYR A N 1
ATOM 781 C CA . TYR A 1 105 ? 3.894 2.668 0.352 1.00 98.69 105 TYR A CA 1
ATOM 782 C C . TYR A 1 105 ? 3.901 1.147 0.408 1.00 98.69 105 TYR A C 1
ATOM 784 O O . TYR A 1 105 ? 3.144 0.495 -0.313 1.00 98.69 105 TYR A O 1
ATOM 792 N N . VAL A 1 106 ? 4.730 0.582 1.277 1.00 98.50 106 VAL A N 1
ATOM 793 C CA . VAL A 1 106 ? 4.790 -0.861 1.504 1.00 98.50 106 VAL A CA 1
ATOM 794 C C . VAL A 1 106 ? 4.803 -1.189 2.985 1.00 98.50 106 VAL A C 1
ATOM 796 O O . VAL A 1 106 ? 5.232 -0.383 3.811 1.00 98.50 106 VAL A O 1
ATOM 799 N N . VAL A 1 107 ? 4.359 -2.403 3.291 1.00 98.38 107 VAL A N 1
ATOM 800 C CA . VAL A 1 107 ? 4.482 -3.022 4.611 1.00 98.38 107 VAL A CA 1
ATOM 801 C C . VAL A 1 107 ? 5.234 -4.335 4.458 1.00 98.38 107 VAL A C 1
ATOM 803 O O . VAL A 1 107 ? 4.908 -5.128 3.567 1.00 98.38 107 VAL A O 1
ATOM 806 N N . ASN A 1 108 ? 6.240 -4.572 5.298 1.00 96.88 108 ASN A N 1
ATOM 807 C CA . ASN A 1 108 ? 6.978 -5.836 5.329 1.00 96.88 108 ASN A CA 1
ATOM 808 C C . ASN A 1 108 ? 6.371 -6.842 6.327 1.00 96.88 108 ASN A C 1
ATOM 810 O O . ASN A 1 108 ? 5.392 -6.556 7.011 1.00 96.88 108 ASN A O 1
ATOM 814 N N . ASN A 1 109 ? 6.906 -8.060 6.388 1.00 95.06 109 ASN A N 1
ATOM 815 C CA . ASN A 1 109 ? 6.383 -9.106 7.276 1.00 95.06 109 ASN A CA 1
ATOM 816 C C . ASN A 1 109 ? 6.628 -8.840 8.779 1.00 95.06 109 ASN A C 1
ATOM 818 O O . ASN A 1 109 ? 6.041 -9.530 9.611 1.00 95.06 109 ASN A O 1
ATOM 822 N N . GLU A 1 110 ? 7.475 -7.867 9.120 1.00 95.31 110 GLU A N 1
ATOM 823 C CA . GLU A 1 110 ? 7.700 -7.363 10.479 1.00 95.31 110 GLU A CA 1
ATOM 824 C C . GLU A 1 110 ? 6.723 -6.225 10.831 1.00 95.31 110 GLU A C 1
ATOM 826 O O . GLU A 1 110 ? 6.775 -5.674 11.929 1.00 95.31 110 GLU A O 1
ATOM 831 N N . ASN A 1 111 ? 5.771 -5.932 9.935 1.00 97.44 111 ASN A N 1
ATOM 832 C CA . ASN A 1 111 ? 4.792 -4.846 10.014 1.00 97.44 111 ASN A CA 1
ATOM 833 C C . ASN A 1 111 ? 5.412 -3.443 9.926 1.00 97.44 111 ASN A C 1
ATOM 835 O O . ASN A 1 111 ? 4.744 -2.460 10.247 1.00 97.44 111 ASN A O 1
ATOM 839 N N . GLU A 1 112 ? 6.667 -3.320 9.495 1.00 97.81 112 GLU A N 1
ATOM 840 C CA . GLU A 1 112 ? 7.316 -2.029 9.287 1.00 97.81 112 GLU A CA 1
ATOM 841 C C . GLU A 1 112 ? 6.787 -1.362 8.016 1.00 97.81 112 GLU A C 1
ATOM 843 O O . GLU A 1 112 ? 6.532 -2.019 7.003 1.00 97.81 112 GLU A O 1
ATOM 848 N N . ILE A 1 113 ? 6.642 -0.038 8.071 1.00 98.69 113 ILE A N 1
ATOM 849 C CA . ILE A 1 113 ? 6.043 0.762 7.005 1.00 98.69 113 ILE A CA 1
ATOM 850 C C . ILE A 1 113 ? 7.144 1.519 6.275 1.00 98.69 113 ILE A C 1
ATOM 852 O O . ILE A 1 113 ? 7.957 2.193 6.908 1.00 98.69 113 ILE A O 1
ATOM 856 N N . TYR A 1 114 ? 7.131 1.481 4.946 1.00 98.44 114 TYR A N 1
ATOM 857 C CA . TYR A 1 114 ? 8.063 2.248 4.129 1.00 98.44 114 TYR A CA 1
ATOM 858 C C . TYR A 1 114 ? 7.351 3.046 3.048 1.00 98.44 114 TYR A C 1
ATOM 860 O O . TYR A 1 114 ? 6.323 2.636 2.514 1.00 98.44 114 TYR A O 1
ATOM 868 N N . TRP A 1 115 ? 7.945 4.180 2.696 1.00 98.44 115 TRP A N 1
ATOM 869 C CA . TRP A 1 115 ? 7.523 5.055 1.612 1.00 98.44 115 TRP A CA 1
ATOM 870 C C . TRP A 1 115 ? 8.671 5.265 0.624 1.00 98.44 115 TRP A C 1
ATOM 872 O O . TRP A 1 115 ? 9.821 5.416 1.034 1.00 98.44 115 TRP A O 1
ATOM 882 N N . TRP A 1 116 ? 8.379 5.260 -0.675 1.00 98.31 116 TRP A N 1
ATOM 883 C CA . TRP A 1 116 ? 9.394 5.504 -1.700 1.00 98.31 116 TRP A CA 1
ATOM 884 C C . TRP A 1 116 ? 9.563 7.000 -1.969 1.00 98.31 116 TRP A C 1
ATOM 886 O O . TRP A 1 116 ? 8.650 7.648 -2.478 1.00 98.31 116 TRP A O 1
ATOM 896 N N . ASP A 1 117 ? 10.759 7.531 -1.722 1.00 95.81 117 ASP A N 1
ATOM 897 C CA . ASP A 1 117 ? 11.068 8.957 -1.918 1.00 95.81 117 ASP A CA 1
ATOM 898 C C . ASP A 1 117 ? 11.521 9.320 -3.349 1.00 95.81 117 ASP A C 1
ATOM 900 O O . ASP A 1 117 ? 11.851 10.471 -3.639 1.00 95.81 117 ASP A O 1
ATOM 904 N N . GLY A 1 118 ? 11.560 8.336 -4.253 1.00 96.25 118 GLY A N 1
ATOM 905 C CA . GLY A 1 118 ? 12.116 8.470 -5.602 1.00 96.25 118 GLY A CA 1
ATOM 906 C C . GLY A 1 118 ? 13.470 7.777 -5.786 1.00 96.25 118 GLY A C 1
ATOM 907 O O . GLY A 1 118 ? 13.805 7.427 -6.919 1.00 96.25 118 GLY A O 1
ATOM 908 N N . PHE A 1 119 ? 14.199 7.519 -4.700 1.00 95.81 119 PHE A N 1
ATOM 909 C CA . PHE A 1 119 ? 15.546 6.947 -4.691 1.00 95.81 119 PHE A CA 1
ATOM 910 C C . PHE A 1 119 ? 15.659 5.696 -3.814 1.00 95.81 119 PHE A C 1
ATOM 912 O O . PHE A 1 119 ? 16.333 4.741 -4.207 1.00 95.81 119 PHE A O 1
ATOM 919 N N . ALA A 1 120 ? 15.027 5.701 -2.640 1.00 97.94 120 ALA A N 1
ATOM 920 C CA . ALA A 1 120 ? 15.079 4.627 -1.658 1.00 97.94 120 ALA A CA 1
ATOM 921 C C . ALA A 1 120 ? 13.772 4.519 -0.854 1.00 97.94 120 ALA A C 1
ATOM 923 O O . ALA A 1 120 ? 12.952 5.437 -0.798 1.00 97.94 120 ALA A O 1
ATOM 924 N N . TRP A 1 121 ? 13.600 3.368 -0.204 1.00 98.12 121 TRP A N 1
ATOM 925 C CA . TRP A 1 121 ? 12.554 3.168 0.792 1.00 98.12 121 TRP A CA 1
ATOM 926 C C . TRP A 1 121 ? 12.942 3.860 2.095 1.00 98.12 121 TRP A C 1
ATOM 928 O O . TRP A 1 121 ? 13.953 3.520 2.708 1.00 98.12 121 TRP A O 1
ATOM 938 N N . GLN A 1 122 ? 12.117 4.806 2.523 1.00 98.19 122 GLN A N 1
ATOM 939 C CA . GLN A 1 122 ? 12.238 5.493 3.801 1.00 98.19 122 GLN A CA 1
ATOM 940 C C . GLN A 1 122 ? 11.289 4.853 4.802 1.00 98.19 122 GLN A C 1
ATOM 942 O O . GLN A 1 122 ? 10.088 4.762 4.542 1.00 98.19 122 GLN A O 1
ATOM 947 N N . GLN A 1 123 ? 11.818 4.416 5.943 1.00 98.19 123 GLN A N 1
ATOM 948 C CA . GLN A 1 123 ? 10.989 3.867 7.009 1.00 98.19 123 GLN A CA 1
ATOM 949 C C . GLN A 1 123 ? 10.145 4.980 7.630 1.00 98.19 123 GLN A C 1
ATOM 951 O O . GLN A 1 123 ? 10.661 6.031 8.016 1.00 98.19 123 GLN A O 1
ATOM 956 N N . LEU A 1 124 ? 8.844 4.740 7.734 1.00 98.56 124 LEU A N 1
ATOM 957 C CA . LEU A 1 124 ? 7.909 5.587 8.458 1.00 98.56 124 LEU A CA 1
ATOM 958 C C . LEU A 1 124 ? 7.704 5.029 9.874 1.00 98.56 124 LEU A C 1
ATOM 960 O O . LEU A 1 124 ? 7.826 3.821 10.083 1.00 98.56 124 LEU A O 1
ATOM 964 N N . PRO A 1 125 ? 7.397 5.882 10.868 1.00 98.25 125 PRO A N 1
ATOM 965 C CA . PRO A 1 125 ? 7.148 5.415 12.227 1.00 98.25 125 PRO A CA 1
ATOM 966 C C . PRO A 1 125 ? 5.884 4.549 12.298 1.00 98.25 125 PRO A C 1
ATOM 968 O O . PRO A 1 125 ? 4.957 4.731 11.511 1.00 98.25 125 PRO A O 1
ATOM 971 N N . GLY A 1 126 ? 5.808 3.683 13.308 1.00 97.75 126 GLY A N 1
ATOM 972 C CA . GLY A 1 126 ? 4.638 2.842 13.573 1.00 97.75 126 GLY A CA 1
ATOM 973 C C . GLY A 1 126 ? 4.712 1.466 12.915 1.00 97.75 126 GLY A C 1
ATOM 974 O O . GLY A 1 126 ? 5.741 1.077 12.368 1.00 97.75 126 GLY A O 1
ATOM 975 N N . THR A 1 127 ? 3.611 0.720 13.014 1.00 98.19 127 THR A N 1
ATOM 976 C CA . THR A 1 127 ? 3.466 -0.603 12.395 1.00 98.19 127 THR A CA 1
ATOM 977 C C . THR A 1 127 ? 2.091 -0.750 11.756 1.00 98.19 127 THR A C 1
ATOM 979 O O . THR A 1 127 ? 1.117 -0.168 12.239 1.00 98.19 127 THR A O 1
ATOM 982 N N . ALA A 1 128 ? 2.008 -1.519 10.673 1.00 98.56 128 ALA A N 1
ATOM 983 C CA . ALA A 1 128 ? 0.775 -1.733 9.925 1.00 98.56 128 ALA A CA 1
ATOM 984 C C . ALA A 1 128 ? 0.638 -3.180 9.450 1.00 98.56 128 ALA A C 1
ATOM 986 O O . ALA A 1 128 ? 1.629 -3.875 9.269 1.00 98.56 128 ALA A O 1
ATOM 987 N N . THR A 1 129 ? -0.596 -3.614 9.221 1.00 98.19 129 THR A N 1
ATOM 988 C CA . THR A 1 129 ? -0.934 -4.908 8.609 1.00 98.19 129 THR A CA 1
ATOM 989 C C . THR A 1 129 ? -1.376 -4.769 7.151 1.00 98.19 129 THR A C 1
ATOM 991 O O . THR A 1 129 ? -1.309 -5.741 6.396 1.00 98.19 129 THR A O 1
ATOM 994 N N . ASP A 1 130 ? -1.802 -3.569 6.746 1.00 98.69 130 ASP A N 1
ATOM 995 C CA . ASP A 1 130 ? -2.212 -3.245 5.379 1.00 98.69 130 ASP A CA 1
ATOM 996 C C . ASP A 1 130 ? -1.991 -1.758 5.060 1.00 98.69 130 ASP A C 1
ATOM 998 O O . ASP A 1 130 ? -1.902 -0.930 5.975 1.00 98.69 130 ASP A O 1
ATOM 1002 N N . VAL A 1 131 ? -1.886 -1.411 3.774 1.00 98.75 131 VAL A N 1
ATOM 1003 C CA . VAL A 1 131 ? -1.532 -0.055 3.329 1.00 98.75 131 VAL A CA 1
ATOM 1004 C C . VAL A 1 131 ? -2.190 0.342 2.007 1.00 98.75 131 VAL A C 1
ATOM 1006 O O . VAL A 1 131 ? -2.260 -0.432 1.060 1.00 98.75 131 VAL A O 1
ATOM 1009 N N . ALA A 1 132 ? -2.618 1.600 1.924 1.00 98.31 132 ALA A N 1
ATOM 1010 C CA . ALA A 1 132 ? -3.112 2.252 0.715 1.00 98.31 132 ALA A CA 1
ATOM 1011 C C . ALA A 1 132 ? -2.425 3.620 0.522 1.00 98.31 132 ALA A C 1
ATOM 1013 O O . ALA A 1 132 ? -1.415 3.928 1.153 1.00 98.31 132 ALA A O 1
ATOM 1014 N N . ASP A 1 133 ? -2.949 4.459 -0.373 1.00 97.31 133 ASP A N 1
ATOM 1015 C CA . ASP A 1 133 ? -2.386 5.782 -0.673 1.00 97.31 133 ASP A CA 1
ATOM 1016 C C . ASP A 1 133 ? -2.498 6.753 0.517 1.00 97.31 133 ASP A C 1
ATOM 1018 O O . ASP A 1 133 ? -3.503 7.442 0.687 1.00 97.31 133 ASP A O 1
ATOM 1022 N N . GLY A 1 134 ? -1.471 6.782 1.373 1.00 96.88 134 GLY A N 1
ATOM 1023 C CA . GLY A 1 134 ? -1.428 7.622 2.574 1.00 96.88 134 GLY A CA 1
ATOM 1024 C C . GLY A 1 134 ? -2.293 7.121 3.737 1.00 96.88 134 GLY A C 1
ATOM 1025 O O . GLY A 1 134 ? -2.547 7.883 4.673 1.00 96.88 134 GLY A O 1
ATOM 1026 N N . TRP A 1 135 ? -2.730 5.861 3.699 1.00 98.44 135 TRP A N 1
ATOM 1027 C CA . TRP A 1 135 ? -3.543 5.228 4.738 1.00 98.44 135 TRP A CA 1
ATOM 1028 C C . TRP A 1 135 ? -2.972 3.873 5.147 1.00 98.44 135 TRP A C 1
ATOM 1030 O O . TRP A 1 135 ? -2.423 3.167 4.305 1.00 98.44 135 TRP A O 1
ATOM 1040 N N . ILE A 1 136 ? -3.149 3.491 6.412 1.00 98.69 136 ILE A N 1
ATOM 1041 C CA . ILE A 1 136 ? -2.755 2.176 6.934 1.00 98.69 136 ILE A CA 1
ATOM 1042 C C . ILE A 1 136 ? -3.843 1.570 7.819 1.00 98.69 136 ILE A C 1
ATOM 1044 O O . ILE A 1 136 ? -4.616 2.284 8.464 1.00 98.69 136 ILE A O 1
ATOM 1048 N N . ILE A 1 137 ? -3.827 0.243 7.898 1.00 98.44 137 ILE A N 1
ATOM 1049 C CA . ILE A 1 137 ? -4.432 -0.517 8.992 1.00 98.44 137 ILE A CA 1
ATOM 1050 C C . ILE A 1 137 ? -3.320 -0.847 9.986 1.00 98.44 137 ILE A C 1
ATOM 1052 O O . ILE A 1 137 ? -2.320 -1.448 9.600 1.00 98.44 137 ILE A O 1
ATOM 1056 N N . GLY A 1 138 ? -3.462 -0.439 11.246 1.00 97.81 138 GLY A N 1
ATOM 1057 C CA . GLY A 1 138 ? -2.463 -0.671 12.290 1.00 97.81 138 GLY A CA 1
ATOM 1058 C C . GLY A 1 138 ? -2.349 -2.138 12.724 1.00 97.81 138 GLY A C 1
ATOM 1059 O O . GLY A 1 138 ? -2.964 -3.038 12.151 1.00 97.81 138 GLY A O 1
ATOM 1060 N N . THR A 1 139 ? -1.561 -2.378 13.771 1.00 96.69 139 THR A N 1
ATOM 1061 C CA . THR A 1 139 ? -1.429 -3.694 14.432 1.00 96.69 139 THR A CA 1
ATOM 1062 C C . THR A 1 139 ? -2.191 -3.777 15.759 1.00 96.69 139 THR A C 1
ATOM 1064 O O . THR A 1 139 ? -2.377 -4.865 16.308 1.00 96.69 139 THR A O 1
ATOM 1067 N N . GLU A 1 140 ? -2.672 -2.641 16.271 1.00 91.56 140 GLU A N 1
ATOM 1068 C CA . GLU A 1 140 ? -3.457 -2.556 17.501 1.00 91.56 140 GLU A CA 1
ATOM 1069 C C . GLU A 1 140 ? -4.914 -2.948 17.234 1.00 91.56 140 GLU A C 1
ATOM 1071 O O . GLU A 1 140 ? -5.628 -2.288 16.475 1.00 91.56 140 GLU A O 1
ATOM 1076 N N . ALA A 1 141 ? -5.339 -4.064 17.830 1.00 82.50 141 ALA A N 1
ATOM 1077 C CA . ALA A 1 141 ? -6.705 -4.562 17.712 1.00 82.50 141 ALA A CA 1
ATOM 1078 C C . ALA A 1 141 ? -7.656 -3.779 18.627 1.00 82.50 141 ALA A C 1
ATOM 1080 O O . ALA A 1 141 ? -7.311 -3.480 19.773 1.00 82.50 141 ALA A O 1
ATOM 1081 N N . ASN A 1 142 ? -8.883 -3.521 18.165 1.00 75.56 142 ASN A N 1
ATOM 1082 C CA . ASN A 1 142 ? -9.913 -2.932 19.019 1.00 75.56 142 ASN A CA 1
ATOM 1083 C C . ASN A 1 142 ? -10.498 -3.990 19.981 1.00 75.56 142 ASN A C 1
ATOM 1085 O O . ASN A 1 142 ? -11.010 -5.014 19.515 1.00 75.56 142 ASN A O 1
ATOM 1089 N N . PRO A 1 143 ? -10.525 -3.733 21.305 1.00 72.31 143 PRO A N 1
ATOM 1090 C CA . PRO A 1 143 ? -11.199 -4.594 22.281 1.00 72.31 143 PRO A CA 1
ATOM 1091 C C . PRO A 1 143 ? -12.689 -4.872 22.005 1.00 72.31 143 PRO A C 1
ATOM 1093 O O . PRO A 1 143 ? -13.228 -5.850 22.515 1.00 72.31 143 PRO A O 1
ATOM 1096 N N . ILE A 1 144 ? -13.363 -4.005 21.244 1.00 74.31 144 ILE A N 1
ATOM 1097 C CA . ILE A 1 144 ? -14.809 -4.028 20.974 1.00 74.31 144 ILE A CA 1
ATOM 1098 C C . ILE A 1 144 ? -15.138 -4.782 19.664 1.00 74.31 144 ILE A C 1
ATOM 1100 O O . ILE A 1 144 ? -16.301 -5.082 19.410 1.00 74.31 144 ILE A O 1
ATOM 1104 N N . GLY A 1 145 ? -14.135 -5.164 18.863 1.00 74.94 145 GLY A N 1
ATOM 1105 C CA . GLY A 1 145 ? -14.321 -5.821 17.559 1.00 74.94 145 GLY A CA 1
ATOM 1106 C C . GLY A 1 145 ? -14.153 -4.868 16.367 1.00 74.94 145 GLY A C 1
ATOM 1107 O O . GLY A 1 145 ? -13.773 -3.713 16.534 1.00 74.94 145 GLY A O 1
ATOM 1108 N N . GLY A 1 146 ? -14.372 -5.360 15.144 1.00 79.75 146 GLY A N 1
ATOM 1109 C CA . GLY A 1 146 ? -14.205 -4.586 13.901 1.00 79.75 146 GLY A CA 1
ATOM 1110 C C . GLY A 1 146 ? -12.826 -4.697 13.227 1.00 79.75 146 GLY A C 1
ATOM 1111 O O . GLY A 1 146 ? -12.688 -4.347 12.058 1.00 79.75 146 GLY A O 1
ATOM 1112 N N . GLY A 1 147 ? -11.803 -5.224 13.908 1.00 92.94 147 GLY A N 1
ATOM 1113 C CA . GLY A 1 147 ? -10.444 -5.376 13.368 1.00 92.94 147 GLY A CA 1
ATOM 1114 C C . GLY A 1 147 ? -9.423 -4.494 14.088 1.00 92.94 147 GLY A C 1
ATOM 1115 O O . GLY A 1 147 ? -9.380 -4.473 15.320 1.00 92.94 147 GLY A O 1
ATOM 1116 N N . TYR A 1 148 ? -8.596 -3.789 13.318 1.00 96.69 148 TYR A N 1
ATOM 1117 C CA . TYR A 1 148 ? -7.512 -2.932 13.803 1.00 96.69 148 TYR A CA 1
ATOM 1118 C C . TYR A 1 148 ? -7.797 -1.457 13.522 1.00 96.69 148 TYR A C 1
ATOM 1120 O O . TYR A 1 148 ? -8.609 -1.127 12.657 1.00 96.69 148 TYR A O 1
ATOM 1128 N N . ASN A 1 149 ? -7.122 -0.567 14.245 1.00 96.44 149 ASN A N 1
ATOM 1129 C CA . ASN A 1 149 ? -7.257 0.879 14.061 1.00 96.44 149 ASN A CA 1
ATOM 1130 C C . ASN A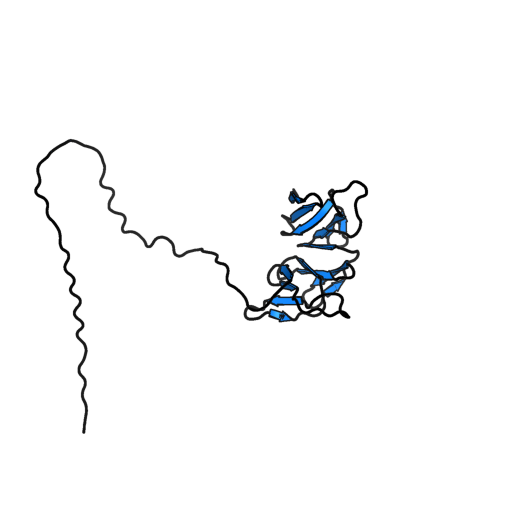 1 149 ? -6.827 1.333 12.656 1.00 96.44 149 ASN A C 1
ATOM 1132 O O . ASN A 1 149 ? -5.897 0.782 12.061 1.00 96.44 149 ASN A O 1
ATOM 1136 N N . ILE A 1 150 ? -7.496 2.366 12.142 1.00 97.25 150 ILE A N 1
ATOM 1137 C CA . ILE A 1 150 ? -7.241 2.955 10.823 1.00 97.25 150 ILE A CA 1
ATOM 1138 C C . ILE A 1 150 ? -6.479 4.264 11.015 1.00 97.25 150 ILE A C 1
ATOM 1140 O O . ILE A 1 150 ? -6.872 5.089 11.839 1.00 97.25 150 ILE A O 1
ATOM 1144 N N . TYR A 1 151 ? -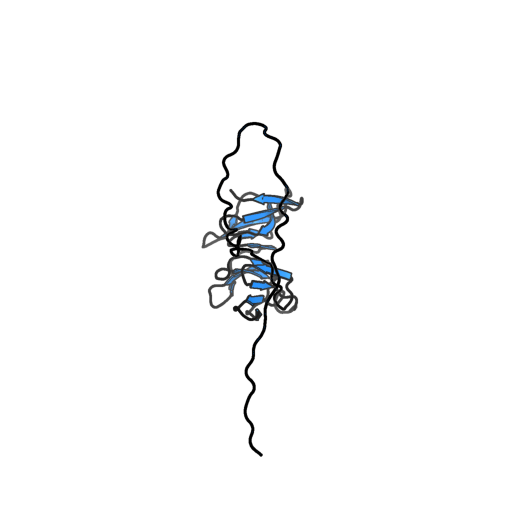5.423 4.501 10.235 1.00 97.94 151 TYR A N 1
ATOM 1145 C CA . TYR A 1 151 ? -4.659 5.746 10.324 1.00 97.94 151 TYR A CA 1
ATOM 1146 C C . TYR A 1 151 ? -4.418 6.390 8.964 1.00 97.94 151 TYR A C 1
ATOM 1148 O O . TYR A 1 151 ? -4.245 5.710 7.953 1.00 97.94 151 TYR A O 1
ATOM 1156 N N . ARG A 1 152 ? -4.326 7.723 8.967 1.00 97.81 152 ARG A N 1
ATOM 1157 C CA . ARG A 1 152 ? -3.957 8.543 7.814 1.00 97.81 152 ARG A CA 1
ATOM 1158 C C . ARG A 1 152 ? -2.643 9.271 8.054 1.00 97.81 152 ARG A C 1
ATOM 1160 O O . ARG A 1 152 ? -2.446 9.868 9.112 1.00 97.81 152 ARG A O 1
ATOM 1167 N N . TRP A 1 153 ? -1.762 9.279 7.063 1.00 97.88 153 TRP A N 1
ATOM 1168 C CA . TRP A 1 153 ? -0.533 10.063 7.120 1.00 97.88 153 TRP A CA 1
ATOM 1169 C C . TRP A 1 153 ? -0.838 11.558 6.987 1.00 97.88 153 TRP A C 1
ATOM 1171 O O . TRP A 1 153 ? -1.509 11.975 6.044 1.00 97.88 153 TRP A O 1
ATOM 1181 N N . ASN A 1 154 ? -0.319 12.386 7.897 1.00 96.06 154 ASN A N 1
ATOM 1182 C CA . ASN A 1 154 ? -0.474 13.848 7.834 1.00 96.06 154 ASN A CA 1
ATOM 1183 C C . ASN A 1 154 ? 0.783 14.592 7.332 1.00 96.06 154 ASN A C 1
ATOM 1185 O O . ASN A 1 154 ? 0.816 15.821 7.363 1.00 96.06 154 ASN A O 1
ATOM 1189 N N . GLY A 1 155 ? 1.827 13.864 6.920 1.00 94.62 155 GLY A N 1
ATOM 1190 C CA . GLY A 1 155 ? 3.140 14.419 6.562 1.00 94.62 155 GLY A CA 1
ATOM 1191 C C . GLY A 1 155 ? 4.210 14.259 7.647 1.00 94.62 155 GLY A C 1
ATOM 1192 O O . GLY A 1 155 ? 5.395 14.361 7.345 1.00 94.62 155 GLY A O 1
ATOM 1193 N N . THR A 1 156 ? 3.811 13.985 8.892 1.00 95.62 156 THR A N 1
ATOM 1194 C CA . THR A 1 156 ? 4.717 13.870 10.051 1.00 95.62 156 THR A CA 1
ATOM 1195 C C . THR A 1 156 ? 4.422 12.671 10.948 1.00 95.62 156 THR A C 1
ATOM 1197 O O . THR A 1 156 ? 5.342 12.103 11.531 1.00 95.62 156 THR A O 1
ATOM 1200 N N . SER A 1 157 ? 3.155 12.279 11.070 1.00 97.50 157 SER A N 1
ATOM 1201 C CA . SER A 1 157 ? 2.713 11.150 11.879 1.00 97.50 157 SER A CA 1
ATOM 1202 C C . SER A 1 157 ? 1.430 10.530 11.327 1.00 97.50 157 SER A C 1
ATOM 1204 O O . SER A 1 157 ? 0.695 11.139 10.541 1.00 97.50 157 SER A O 1
ATOM 1206 N N . TRP A 1 158 ? 1.161 9.304 11.770 1.00 98.12 158 TRP A N 1
ATOM 1207 C CA . TRP A 1 158 ? -0.101 8.609 11.551 1.00 98.12 158 TRP A CA 1
ATOM 1208 C C . TRP A 1 158 ? -1.166 9.161 12.496 1.00 98.12 158 TRP A C 1
ATOM 1210 O O . TRP A 1 158 ? -1.012 9.115 13.714 1.00 98.12 158 TRP A O 1
ATOM 1220 N N . GLN A 1 159 ? -2.233 9.714 11.928 1.00 97.81 159 GLN A N 1
ATOM 1221 C CA . GLN A 1 159 ? -3.390 10.212 12.661 1.00 97.81 159 GLN A CA 1
ATOM 1222 C C . GLN A 1 159 ? -4.489 9.163 12.628 1.00 97.81 159 GLN A C 1
ATOM 1224 O O . GLN A 1 159 ? -4.929 8.768 11.547 1.00 97.81 159 GLN A O 1
ATOM 1229 N N . GLU A 1 160 ? -4.919 8.715 13.803 1.00 96.00 160 GLU A N 1
ATOM 1230 C CA . GLU A 1 160 ? -6.013 7.758 13.912 1.00 96.00 160 GLU A CA 1
ATOM 1231 C C . GLU A 1 160 ? -7.293 8.363 13.340 1.00 96.00 160 GLU A C 1
ATOM 1233 O O . GLU A 1 160 ? -7.627 9.525 13.581 1.00 96.00 160 GLU A O 1
ATOM 1238 N N . THR A 1 161 ? -7.999 7.567 12.551 1.00 95.06 161 THR A N 1
ATOM 1239 C CA . THR A 1 161 ? -9.324 7.885 12.035 1.00 95.06 161 THR A CA 1
ATOM 1240 C C . THR A 1 161 ? -10.323 6.940 12.694 1.00 95.06 161 THR A C 1
ATOM 1242 O O . THR A 1 161 ? -10.049 5.741 12.752 1.00 95.06 161 THR A O 1
ATOM 1245 N N . PRO A 1 162 ? -11.475 7.438 13.182 1.00 92.50 162 PRO A N 1
ATOM 1246 C CA . PRO A 1 162 ? -12.472 6.587 13.818 1.00 92.50 162 PRO A CA 1
ATOM 1247 C C . PRO A 1 162 ? -12.899 5.419 12.924 1.00 92.50 162 PRO A C 1
ATOM 1249 O O . PRO A 1 162 ? -13.245 5.619 11.759 1.00 92.50 162 PRO A O 1
ATOM 1252 N N . GLY A 1 163 ? -12.924 4.218 13.497 1.00 91.62 163 GLY A N 1
ATOM 1253 C CA . GLY A 1 163 ? -13.310 2.989 12.809 1.00 91.62 163 GLY A CA 1
ATOM 1254 C C . GLY A 1 163 ? -12.227 1.918 12.871 1.00 91.62 163 GLY A C 1
ATOM 1255 O O . GLY A 1 163 ? -11.105 2.162 13.316 1.00 91.62 163 GLY A O 1
ATOM 1256 N N . HIS A 1 164 ? -12.589 0.714 12.425 1.00 94.19 164 HIS A N 1
ATOM 1257 C CA . HIS A 1 164 ? -11.714 -0.455 12.466 1.00 94.19 164 HIS A CA 1
ATOM 1258 C C . HIS A 1 164 ? -11.855 -1.271 11.192 1.00 94.19 164 HIS A C 1
ATOM 1260 O O . HIS A 1 164 ? -12.947 -1.372 10.629 1.00 94.19 164 HIS A O 1
ATOM 1266 N N . ALA A 1 165 ? -10.740 -1.835 10.741 1.00 96.88 165 ALA A N 1
ATOM 1267 C CA . ALA A 1 165 ? -10.704 -2.621 9.525 1.00 96.88 165 ALA A CA 1
ATOM 1268 C C . ALA A 1 165 ? -9.598 -3.679 9.542 1.00 96.88 165 ALA A C 1
ATOM 1270 O O . ALA A 1 165 ? -8.732 -3.698 10.416 1.00 96.88 165 ALA A O 1
ATOM 1271 N N . VAL A 1 166 ? -9.659 -4.585 8.571 1.00 97.44 166 VAL A N 1
ATOM 1272 C CA . VAL A 1 166 ? -8.634 -5.604 8.298 1.00 97.44 166 VAL A CA 1
ATOM 1273 C C . VAL A 1 166 ? -8.028 -5.459 6.903 1.00 97.44 166 VAL A C 1
ATOM 1275 O O . VAL A 1 166 ? -6.945 -5.985 6.669 1.00 97.44 166 VAL A O 1
ATOM 1278 N N . HIS A 1 167 ? -8.698 -4.731 6.002 1.00 98.12 167 HIS A N 1
ATOM 1279 C CA . HIS A 1 167 ? -8.187 -4.404 4.673 1.00 98.12 167 HIS A CA 1
ATOM 1280 C C . HIS A 1 167 ? -8.466 -2.955 4.297 1.00 98.12 167 HIS A C 1
ATOM 1282 O O . HIS A 1 167 ? -9.520 -2.420 4.655 1.00 98.12 167 HIS A O 1
ATOM 1288 N N . ILE A 1 168 ? -7.556 -2.353 3.530 1.00 98.44 168 ILE A N 1
ATOM 1289 C CA . ILE A 1 168 ? -7.706 -0.998 2.993 1.00 98.44 168 ILE A CA 1
ATOM 1290 C C . ILE A 1 168 ? -7.263 -0.910 1.532 1.00 98.44 168 ILE A C 1
ATOM 1292 O O . ILE A 1 168 ? -6.315 -1.557 1.109 1.00 98.44 168 ILE A O 1
ATOM 1296 N N . GLY A 1 169 ? -7.943 -0.077 0.749 1.00 97.50 169 GLY A N 1
ATOM 1297 C CA . GLY A 1 169 ? -7.580 0.210 -0.635 1.00 97.50 169 GLY A CA 1
ATOM 1298 C C . GLY A 1 169 ? -8.150 1.541 -1.113 1.00 97.50 169 GLY A C 1
ATOM 1299 O O . GLY A 1 169 ? -8.843 2.239 -0.377 1.00 97.50 169 GLY A O 1
ATOM 1300 N N . GLY A 1 170 ? -7.877 1.897 -2.366 1.00 95.69 170 GLY A N 1
ATOM 1301 C CA . GLY A 1 170 ? -8.293 3.174 -2.950 1.00 95.69 170 GLY A CA 1
ATOM 1302 C C . GLY A 1 170 ? -7.194 4.237 -2.910 1.00 95.69 170 GLY A C 1
ATOM 1303 O O . GLY A 1 170 ? -6.018 3.933 -2.717 1.00 95.69 170 GLY A O 1
ATOM 1304 N N . ASN A 1 171 ? -7.581 5.487 -3.160 1.00 95.75 171 ASN A N 1
ATOM 1305 C CA . ASN A 1 171 ? -6.650 6.618 -3.213 1.00 95.75 171 ASN A CA 1
ATOM 1306 C C . ASN A 1 171 ? -6.756 7.501 -1.960 1.00 95.75 171 ASN A C 1
ATOM 1308 O O . ASN A 1 171 ? -7.683 7.349 -1.163 1.00 95.75 171 ASN A O 1
ATOM 1312 N N . ALA A 1 172 ? -5.849 8.471 -1.818 1.00 95.31 172 ALA A N 1
ATOM 1313 C CA . ALA A 1 172 ? -5.763 9.325 -0.634 1.00 95.31 172 ALA A CA 1
ATOM 1314 C C . ALA A 1 172 ? -7.048 10.104 -0.298 1.00 95.31 172 ALA A C 1
ATOM 1316 O O . ALA A 1 172 ? -7.242 10.475 0.866 1.00 95.31 172 ALA A O 1
ATOM 1317 N N . SER A 1 173 ? -7.897 10.374 -1.294 1.00 95.69 173 SER A N 1
ATOM 1318 C CA . SER A 1 173 ? -9.167 11.101 -1.158 1.00 95.69 173 SER A CA 1
ATOM 1319 C C . SER A 1 173 ? -10.393 10.193 -1.115 1.00 95.69 173 SER A C 1
ATOM 1321 O O . SER A 1 173 ? -11.463 10.655 -0.744 1.00 95.69 173 SER A O 1
ATOM 1323 N N . ASN A 1 174 ? -10.260 8.935 -1.525 1.00 96.06 174 ASN A N 1
ATOM 1324 C CA . ASN A 1 174 ? -11.361 7.990 -1.611 1.00 96.06 174 ASN A CA 1
ATOM 1325 C C . ASN A 1 174 ? -10.908 6.578 -1.202 1.00 96.06 174 ASN A C 1
ATOM 1327 O O . ASN A 1 174 ? -10.792 5.696 -2.066 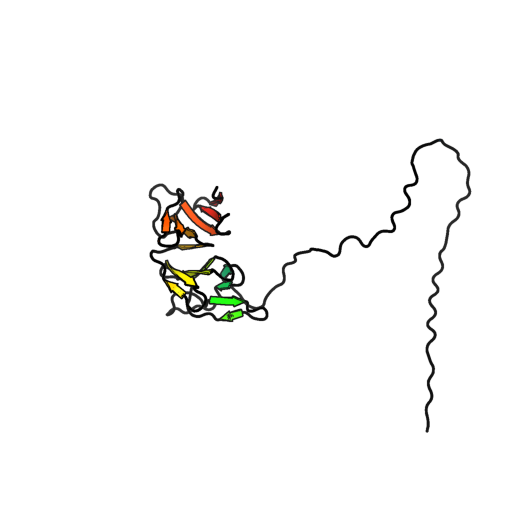1.00 96.06 174 ASN A O 1
ATOM 1331 N N . PRO A 1 175 ? -10.583 6.373 0.087 1.00 97.00 175 PRO A N 1
ATOM 1332 C CA . PRO A 1 175 ? -10.238 5.063 0.606 1.00 97.00 175 PRO A CA 1
ATOM 1333 C C . PRO A 1 175 ? -11.499 4.240 0.899 1.00 97.00 175 PRO A C 1
ATOM 1335 O O . PRO A 1 175 ? -12.536 4.762 1.321 1.00 97.00 175 PRO A O 1
ATOM 1338 N N . TYR A 1 176 ? -11.366 2.931 0.723 1.00 98.25 176 TYR A N 1
ATOM 1339 C CA . TYR A 1 176 ? -12.346 1.925 1.109 1.00 98.25 176 TYR A CA 1
ATOM 1340 C C . TYR A 1 176 ? -11.704 0.957 2.087 1.00 98.25 176 TYR A C 1
ATOM 1342 O O . TYR A 1 176 ? -10.533 0.606 1.933 1.00 98.25 176 TYR A O 1
ATOM 1350 N N . VAL A 1 177 ? -12.480 0.499 3.060 1.00 98.00 177 VAL A N 1
ATOM 1351 C CA . VAL A 1 177 ? -12.027 -0.483 4.044 1.00 98.00 177 VAL A CA 1
ATOM 1352 C C . VAL A 1 177 ? -13.005 -1.637 4.167 1.00 98.00 177 VAL A C 1
ATOM 1354 O O . VAL A 1 177 ? -14.205 -1.469 3.944 1.00 98.00 177 VAL A O 1
ATOM 1357 N N . VAL A 1 178 ? -12.480 -2.801 4.545 1.00 97.81 178 VAL A N 1
ATOM 1358 C CA . VAL A 1 178 ? -13.270 -3.977 4.923 1.00 97.81 178 VAL A CA 1
ATOM 1359 C C . VAL A 1 178 ? -12.968 -4.317 6.375 1.00 97.81 178 VAL A C 1
ATOM 1361 O O . VAL A 1 178 ? -11.795 -4.416 6.743 1.00 97.81 178 VAL A O 1
ATOM 1364 N N . ASN A 1 179 ? -14.000 -4.486 7.201 1.00 96.19 179 ASN A N 1
ATOM 1365 C CA . ASN A 1 179 ? -13.841 -4.900 8.597 1.00 96.19 179 ASN A CA 1
ATOM 1366 C C . ASN A 1 179 ? -13.775 -6.431 8.750 1.00 96.19 179 ASN A C 1
ATOM 1368 O O . ASN A 1 179 ? -13.925 -7.185 7.787 1.00 96.19 179 ASN A O 1
ATOM 1372 N N . ASN A 1 180 ? -13.520 -6.914 9.967 1.00 94.38 180 ASN A N 1
ATOM 1373 C CA . ASN A 1 180 ? -13.444 -8.357 10.236 1.00 94.38 180 ASN A CA 1
ATOM 1374 C C . ASN A 1 180 ? -14.797 -9.093 10.103 1.00 94.38 180 ASN A C 1
ATOM 1376 O O . ASN A 1 180 ? -14.815 -10.322 10.069 1.00 94.38 180 ASN A O 1
ATOM 1380 N N . GLU A 1 181 ? -15.906 -8.361 9.992 1.00 95.19 181 GLU A N 1
ATOM 1381 C CA . GLU A 1 181 ? -17.255 -8.868 9.707 1.00 95.19 181 GLU A CA 1
ATOM 1382 C C . GLU A 1 181 ? -17.570 -8.874 8.199 1.00 95.19 181 GLU A C 1
ATOM 1384 O O . GLU A 1 181 ? -18.659 -9.266 7.787 1.00 95.19 181 GLU A O 1
ATOM 1389 N N . SER A 1 182 ? -16.588 -8.534 7.352 1.00 95.19 182 SER A N 1
ATOM 1390 C CA . SER A 1 182 ? -16.716 -8.413 5.889 1.00 95.19 182 SER A CA 1
ATOM 1391 C C . SER A 1 182 ? -17.618 -7.267 5.417 1.00 95.19 182 SER A C 1
ATOM 1393 O O . SER A 1 182 ? -18.048 -7.249 4.262 1.00 95.19 182 SER A O 1
ATOM 1395 N N . GLU A 1 183 ? -17.893 -6.293 6.280 1.00 96.81 183 GLU A N 1
ATOM 1396 C CA . GLU A 1 183 ? -18.614 -5.076 5.924 1.00 96.81 183 GLU A CA 1
ATOM 1397 C C . GLU A 1 183 ? -17.671 -4.079 5.245 1.00 96.81 183 GLU A C 1
ATOM 1399 O O . GLU A 1 183 ? -16.490 -3.985 5.583 1.00 96.81 183 GLU A O 1
ATOM 1404 N N . ILE A 1 184 ? -18.203 -3.333 4.274 1.00 97.44 184 ILE A N 1
ATOM 1405 C CA . ILE A 1 184 ? -17.440 -2.405 3.437 1.00 97.44 184 ILE A CA 1
ATOM 1406 C C . ILE A 1 184 ? -17.817 -0.973 3.800 1.00 97.44 184 ILE A C 1
ATOM 1408 O O . ILE A 1 184 ? -18.999 -0.625 3.821 1.00 97.44 184 ILE A O 1
ATOM 1412 N N . TYR A 1 185 ? -16.808 -0.127 3.991 1.00 97.12 185 TYR A N 1
ATOM 1413 C CA . TYR A 1 185 ? -16.982 1.295 4.272 1.00 97.12 185 TYR A CA 1
ATOM 1414 C C . TYR A 1 185 ? -16.138 2.153 3.335 1.00 97.12 185 TYR A C 1
ATOM 1416 O O . TYR A 1 185 ? -15.124 1.713 2.797 1.00 97.12 185 TYR A O 1
ATOM 1424 N N . GLN A 1 186 ? -16.561 3.402 3.171 1.00 96.19 186 GLN A N 1
ATOM 1425 C CA . GLN A 1 186 ? -15.875 4.447 2.419 1.00 96.19 186 GLN A CA 1
ATOM 1426 C C . GLN A 1 186 ? -15.694 5.652 3.345 1.00 96.19 186 GLN A C 1
ATOM 1428 O O . GLN A 1 186 ? -16.635 6.009 4.058 1.00 96.19 186 GLN A O 1
ATOM 1433 N N . ALA A 1 187 ? -14.517 6.282 3.342 1.00 88.44 187 ALA A N 1
ATOM 1434 C CA . ALA A 1 187 ? -14.331 7.525 4.093 1.00 88.44 187 ALA A CA 1
ATOM 1435 C C . ALA A 1 187 ? -15.103 8.685 3.436 1.00 88.44 187 ALA A C 1
ATOM 1437 O O . ALA A 1 187 ? -15.171 8.764 2.207 1.00 88.44 187 ALA A O 1
ATOM 1438 N N . GLN A 1 188 ? -15.678 9.573 4.254 1.00 78.44 188 GLN A N 1
ATOM 1439 C CA . GLN A 1 188 ? -16.403 10.778 3.823 1.00 78.44 188 GLN A CA 1
ATOM 1440 C C . GLN A 1 188 ? -15.604 12.051 4.094 1.00 78.44 188 GLN A C 1
ATOM 1442 O O . GLN A 1 188 ? -14.859 12.074 5.100 1.00 78.44 188 GLN A O 1
#